Protein AF-F2BET2-F1 (afdb_monomer_lite)

InterPro domains:
  IPR025238 Protein of unknown function DUF4184 [PF13803] (2-153)

Sequence (189 aa):
MLWPNLALCFAVYWLYLALWRDALSDFLPNCLNAAPYRPSKNVDFHKIKAALFIPSALFGMATHLFLDAFTHPTGWFVQHFPVLQQTVLFLPIFKWLQYGGGVIGLTTCLYFVFRTARRRPYRSRQTIGQKYRFWILCTILSLFGFSIWQIIAPVPLGHAATQIIRLIDCAAISFSIVCLRHIARKENG

Structure (mmCIF, N/CA/C/O backbone):
data_AF-F2BET2-F1
#
_entry.id   AF-F2BET2-F1
#
loop_
_atom_site.group_PDB
_atom_site.id
_atom_site.type_symbol
_atom_site.label_atom_id
_atom_site.label_alt_id
_atom_site.label_comp_id
_atom_site.label_asym_id
_atom_site.label_entity_id
_atom_site.label_seq_id
_atom_site.pdbx_PDB_ins_code
_atom_site.Cartn_x
_atom_site.Cartn_y
_atom_site.Cartn_z
_atom_site.occupancy
_atom_site.B_iso_or_equiv
_atom_site.auth_seq_id
_atom_site.auth_comp_id
_atom_site.auth_asym_id
_atom_site.auth_atom_id
_atom_site.pdbx_PDB_model_num
ATOM 1 N N . MET A 1 1 ? -7.384 14.580 13.488 1.00 52.44 1 MET A N 1
ATOM 2 C CA . MET A 1 1 ? -6.488 15.623 12.935 1.00 52.44 1 MET A CA 1
ATOM 3 C C . MET A 1 1 ? -6.378 15.414 11.427 1.00 52.44 1 MET A C 1
ATOM 5 O O . MET A 1 1 ? -5.718 14.480 11.006 1.00 52.44 1 MET A O 1
ATOM 9 N N . LEU A 1 2 ? -7.078 16.217 10.620 1.00 57.06 2 LEU A N 1
ATOM 10 C CA . LEU A 1 2 ? -7.152 16.060 9.151 1.00 57.06 2 LEU A CA 1
ATOM 11 C C . LEU A 1 2 ? -5.877 16.536 8.423 1.00 57.06 2 LEU A C 1
ATOM 13 O O . LEU A 1 2 ? -5.546 16.053 7.346 1.00 57.06 2 LEU A O 1
ATOM 17 N N . TRP A 1 3 ? -5.159 17.483 9.027 1.00 55.09 3 TRP A N 1
ATOM 18 C CA . TRP A 1 3 ? -4.042 18.194 8.406 1.00 55.09 3 TRP A CA 1
ATOM 19 C C . TRP A 1 3 ? -2.831 17.319 8.013 1.00 55.09 3 TRP A C 1
ATOM 21 O O . TRP A 1 3 ? -2.419 17.395 6.854 1.00 55.09 3 TRP A O 1
ATOM 31 N N . PRO A 1 4 ? -2.275 16.448 8.887 1.00 71.12 4 PRO A N 1
ATOM 32 C CA . PRO A 1 4 ? -1.132 15.613 8.501 1.00 71.12 4 PRO A CA 1
ATOM 33 C C . PRO A 1 4 ? -1.500 14.557 7.449 1.00 71.12 4 PRO A C 1
ATOM 35 O O . PRO A 1 4 ? -0.690 14.240 6.581 1.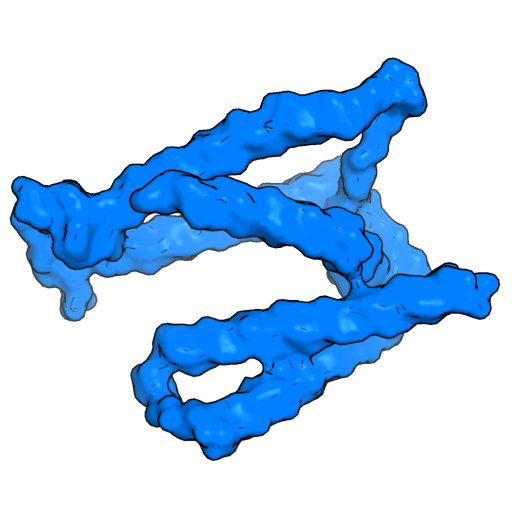00 71.12 4 PRO A O 1
ATOM 38 N N . ASN A 1 5 ? -2.738 14.059 7.476 1.00 75.81 5 ASN A N 1
ATOM 39 C CA . ASN A 1 5 ? -3.193 13.001 6.576 1.00 75.81 5 ASN A CA 1
ATOM 40 C C . ASN A 1 5 ? -3.272 13.480 5.127 1.00 75.81 5 ASN A C 1
ATOM 42 O O . ASN A 1 5 ? -2.848 12.768 4.220 1.00 75.81 5 ASN A O 1
ATOM 46 N N . LEU A 1 6 ? -3.764 14.701 4.903 1.00 80.31 6 LEU A N 1
ATOM 47 C CA . LEU A 1 6 ? -3.863 15.247 3.554 1.00 80.31 6 LEU A CA 1
ATOM 48 C C . LEU A 1 6 ? -2.473 15.454 2.939 1.00 80.31 6 LEU A C 1
ATOM 50 O O . LEU A 1 6 ? -2.227 14.990 1.826 1.00 80.31 6 LEU A O 1
ATOM 54 N N . ALA A 1 7 ? -1.552 16.082 3.677 1.00 85.00 7 ALA A N 1
ATOM 55 C CA . ALA A 1 7 ? -0.171 16.267 3.230 1.00 85.00 7 ALA A CA 1
AT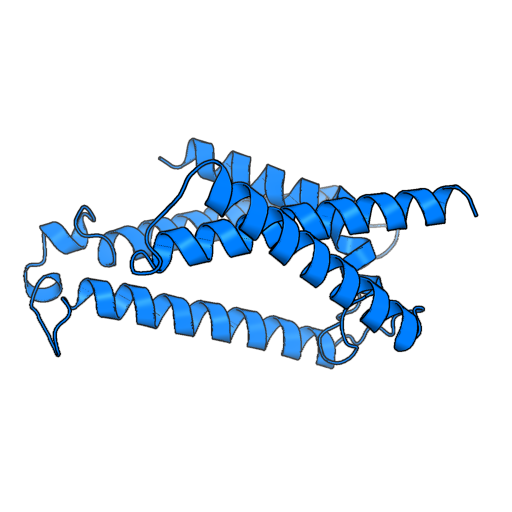OM 56 C C . ALA A 1 7 ? 0.506 14.923 2.914 1.00 85.00 7 ALA A C 1
ATOM 58 O O . ALA A 1 7 ? 1.163 14.788 1.880 1.00 85.00 7 ALA A O 1
ATOM 59 N N . LEU A 1 8 ? 0.274 13.905 3.749 1.00 84.94 8 LEU A N 1
ATOM 60 C CA . LEU A 1 8 ? 0.781 12.555 3.522 1.00 84.94 8 LEU A CA 1
ATOM 61 C C . LEU A 1 8 ? 0.185 11.910 2.260 1.00 84.94 8 LEU A C 1
ATOM 63 O O . LEU A 1 8 ? 0.931 11.338 1.469 1.00 84.94 8 LEU A O 1
ATOM 67 N N . CYS A 1 9 ? -1.124 12.040 2.011 1.00 85.75 9 CYS A N 1
ATOM 68 C CA . CYS A 1 9 ? -1.749 11.545 0.780 1.00 85.75 9 CYS A CA 1
ATOM 69 C C . CYS A 1 9 ? -1.116 12.163 -0.474 1.00 85.75 9 CYS A C 1
ATOM 71 O O . CYS A 1 9 ? -0.843 11.448 -1.440 1.00 85.75 9 CYS A O 1
ATOM 73 N N . PHE A 1 10 ? -0.851 13.473 -0.459 1.00 86.56 10 PHE A N 1
ATOM 74 C CA . PHE A 1 10 ? -0.150 14.140 -1.556 1.00 86.56 10 PHE A CA 1
ATOM 75 C C . PHE A 1 10 ? 1.291 13.653 -1.700 1.00 86.56 10 PHE A C 1
ATOM 77 O O . PHE A 1 10 ? 1.713 13.367 -2.819 1.00 86.56 10 PHE A O 1
ATOM 84 N N . ALA A 1 11 ? 2.028 13.515 -0.596 1.00 88.88 11 ALA A N 1
ATOM 85 C CA . ALA A 1 11 ? 3.408 13.036 -0.611 1.00 88.88 11 ALA A CA 1
ATOM 86 C C . ALA A 1 11 ? 3.512 11.609 -1.174 1.00 88.88 11 ALA A C 1
ATOM 88 O O . ALA A 1 11 ? 4.333 11.350 -2.053 1.00 88.88 11 ALA A O 1
ATOM 89 N N . VAL A 1 12 ? 2.635 10.698 -0.740 1.00 89.06 12 VAL A N 1
ATOM 90 C CA . VAL A 1 12 ? 2.581 9.317 -1.246 1.00 89.06 12 VAL A CA 1
ATOM 91 C C . VAL A 1 12 ? 2.174 9.289 -2.718 1.00 89.06 12 VAL A C 1
ATOM 93 O O . VAL A 1 12 ? 2.769 8.553 -3.504 1.00 89.06 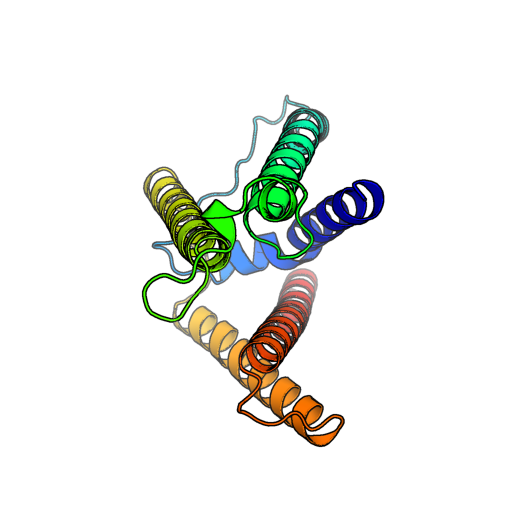12 VAL A O 1
ATOM 96 N N . TYR A 1 13 ? 1.200 10.105 -3.130 1.00 88.06 13 TYR A N 1
ATOM 97 C CA . TYR A 1 13 ? 0.813 10.189 -4.539 1.00 88.06 13 TYR A CA 1
ATOM 98 C C . TYR A 1 13 ? 1.941 10.744 -5.417 1.00 88.06 13 TYR A C 1
ATOM 100 O O . TYR A 1 13 ? 2.185 10.229 -6.510 1.00 88.06 13 TYR A O 1
ATOM 108 N N . TRP A 1 14 ? 2.669 11.751 -4.933 1.00 88.31 14 TRP A N 1
ATOM 109 C CA . TRP A 1 14 ? 3.848 12.282 -5.605 1.00 88.31 14 TRP A CA 1
ATOM 110 C C . TRP A 1 14 ? 4.952 11.228 -5.719 1.00 88.31 14 TRP A C 1
ATOM 112 O O . TRP A 1 14 ? 5.445 10.995 -6.822 1.00 88.31 14 TRP A O 1
ATOM 122 N N . LEU A 1 15 ? 5.267 10.515 -4.633 1.00 90.06 15 LEU A N 1
ATOM 123 C CA . LEU A 1 15 ? 6.239 9.416 -4.633 1.00 90.06 15 LEU A CA 1
ATOM 124 C C . LEU A 1 15 ? 5.831 8.315 -5.619 1.00 90.06 15 LEU A C 1
ATOM 126 O O . LEU A 1 15 ? 6.656 7.826 -6.390 1.00 90.06 15 LEU A O 1
ATOM 130 N N . TYR A 1 16 ? 4.543 7.968 -5.656 1.00 90.06 16 TYR A N 1
ATOM 131 C CA . TYR A 1 16 ? 4.019 7.030 -6.637 1.00 90.06 16 TYR A CA 1
ATOM 132 C C . TYR A 1 16 ? 4.275 7.514 -8.069 1.00 90.06 16 TYR A C 1
ATOM 134 O O . TYR A 1 16 ? 4.775 6.747 -8.890 1.00 90.06 16 TYR A O 1
ATOM 142 N N . LEU A 1 17 ? 3.957 8.772 -8.386 1.00 87.19 17 LEU A N 1
ATOM 143 C CA . LEU A 1 17 ? 4.142 9.315 -9.733 1.00 87.19 17 LEU A CA 1
ATOM 144 C C . LEU A 1 17 ? 5.613 9.449 -10.135 1.00 87.19 17 LEU A C 1
ATOM 146 O O . LEU A 1 17 ? 5.914 9.233 -11.311 1.00 87.19 17 LEU A O 1
ATOM 150 N N . ALA A 1 18 ? 6.477 9.828 -9.195 1.00 87.06 18 ALA A N 1
ATOM 151 C CA . ALA A 1 18 ? 7.895 10.078 -9.426 1.00 87.06 18 ALA A CA 1
ATOM 152 C C . ALA A 1 18 ? 8.709 8.781 -9.494 1.00 87.06 18 ALA A C 1
ATOM 154 O O . ALA A 1 18 ? 9.599 8.665 -10.330 1.00 87.06 18 ALA A O 1
ATOM 155 N N . LEU A 1 19 ? 8.395 7.806 -8.634 1.00 90.00 19 LEU A N 1
ATOM 156 C CA . LEU A 1 19 ? 9.256 6.650 -8.405 1.00 90.00 19 LEU A CA 1
ATOM 157 C C . LEU A 1 19 ? 8.609 5.314 -8.777 1.00 90.00 19 LEU A C 1
ATOM 159 O O . LEU A 1 19 ? 9.240 4.476 -9.419 1.00 90.00 19 LEU A O 1
ATOM 163 N N . TRP A 1 20 ? 7.361 5.083 -8.367 1.00 91.44 20 TRP A N 1
ATOM 164 C CA . TRP A 1 20 ? 6.783 3.734 -8.411 1.00 91.44 20 TRP A CA 1
ATOM 165 C C . TRP A 1 20 ? 6.001 3.432 -9.685 1.00 91.44 20 TRP A C 1
ATOM 167 O O . TRP A 1 20 ? 6.007 2.292 -10.135 1.00 91.44 20 TRP A O 1
ATOM 177 N N . ARG A 1 21 ? 5.330 4.412 -10.295 1.00 89.12 21 ARG A N 1
ATOM 178 C CA . ARG A 1 21 ? 4.381 4.201 -11.403 1.00 89.12 21 ARG A CA 1
ATOM 179 C C . ARG A 1 21 ? 4.989 3.418 -12.565 1.00 89.12 21 ARG A C 1
ATOM 181 O O . ARG A 1 21 ? 4.393 2.448 -13.039 1.00 89.12 21 ARG A O 1
ATOM 188 N N . ASP A 1 22 ? 6.149 3.858 -13.037 1.00 86.31 22 ASP A N 1
ATOM 189 C CA . ASP A 1 22 ? 6.780 3.285 -14.224 1.00 86.31 22 ASP A CA 1
ATOM 190 C C . ASP A 1 22 ? 7.380 1.908 -13.901 1.00 86.31 22 ASP A C 1
ATOM 192 O O . ASP A 1 22 ? 7.159 0.955 -14.645 1.00 86.31 22 ASP A O 1
ATOM 196 N N . ALA A 1 23 ? 8.030 1.764 -12.742 1.00 89.75 23 ALA A N 1
ATOM 197 C CA . ALA A 1 23 ? 8.560 0.484 -12.276 1.00 89.75 23 ALA A CA 1
ATOM 198 C C . ALA A 1 23 ? 7.451 -0.555 -12.036 1.00 89.75 23 ALA A C 1
ATOM 200 O O . ALA A 1 23 ? 7.572 -1.697 -12.472 1.00 89.75 23 ALA A O 1
ATOM 201 N N . LEU A 1 24 ? 6.335 -0.168 -11.413 1.00 89.62 24 LEU A N 1
ATOM 202 C CA . LEU A 1 24 ? 5.168 -1.035 -11.239 1.00 89.62 24 LEU A CA 1
ATOM 203 C C . LEU A 1 24 ? 4.610 -1.466 -12.601 1.00 89.62 24 LEU A C 1
ATOM 205 O O . LEU A 1 24 ? 4.381 -2.653 -12.819 1.00 89.62 24 LEU A O 1
ATOM 209 N N . SER A 1 25 ? 4.471 -0.537 -13.550 1.00 88.31 25 SER A N 1
ATOM 210 C CA . SER A 1 25 ? 4.008 -0.858 -14.909 1.00 88.31 25 SER A CA 1
ATOM 211 C C . SER A 1 25 ? 4.962 -1.811 -15.644 1.00 88.31 25 SER A C 1
ATOM 213 O O . SER A 1 25 ? 4.519 -2.655 -16.421 1.00 88.31 25 SER A O 1
ATOM 215 N N . ASP A 1 26 ? 6.266 -1.729 -15.396 1.00 89.56 26 ASP A N 1
ATOM 216 C CA . ASP A 1 26 ? 7.263 -2.590 -16.033 1.00 89.56 26 ASP A CA 1
ATOM 217 C C . ASP A 1 26 ? 7.402 -3.957 -15.337 1.00 89.56 26 ASP A C 1
ATOM 219 O O . ASP A 1 26 ? 7.594 -4.976 -16.005 1.00 89.56 26 ASP A O 1
ATOM 223 N N . PHE A 1 27 ? 7.261 -4.041 -14.015 1.00 91.62 27 PHE A N 1
ATOM 224 C CA . PHE A 1 27 ? 7.585 -5.262 -13.268 1.00 91.62 27 PHE A CA 1
ATOM 225 C C . PHE A 1 27 ? 6.380 -6.003 -12.679 1.00 91.62 27 PHE A C 1
ATOM 227 O O . PHE A 1 27 ? 6.548 -7.141 -12.225 1.00 91.62 27 PHE A O 1
ATOM 234 N N . LEU A 1 28 ? 5.158 -5.453 -12.742 1.00 90.38 28 LEU A N 1
ATOM 235 C CA . LEU A 1 28 ? 3.973 -6.204 -12.321 1.00 90.38 28 LEU A CA 1
ATOM 236 C C . LEU A 1 28 ? 3.690 -7.425 -13.222 1.00 90.38 28 LEU A C 1
ATOM 238 O O . LEU A 1 28 ? 3.920 -7.395 -14.445 1.00 90.38 28 LEU A O 1
ATOM 242 N N . PRO A 1 29 ? 3.110 -8.496 -12.647 1.00 86.25 29 PRO A N 1
ATOM 243 C CA . PRO A 1 29 ? 2.512 -9.585 -13.409 1.00 86.25 29 PRO A CA 1
ATOM 244 C C . PRO A 1 29 ? 1.433 -9.070 -14.367 1.00 86.25 29 PRO A C 1
ATOM 246 O O . PRO A 1 29 ? 0.633 -8.210 -14.008 1.00 86.25 29 PRO A O 1
ATOM 249 N N . ASN A 1 30 ? 1.360 -9.635 -15.575 1.00 83.75 30 ASN A N 1
ATOM 250 C CA . ASN A 1 30 ? 0.429 -9.163 -16.610 1.00 83.75 30 ASN A CA 1
ATOM 251 C C . ASN A 1 30 ? -1.050 -9.272 -16.187 1.00 83.75 30 ASN A C 1
ATOM 253 O O . ASN A 1 30 ? -1.874 -8.503 -16.663 1.00 83.75 30 ASN A O 1
ATOM 257 N N . CYS A 1 31 ? -1.391 -10.196 -15.282 1.00 84.38 31 CYS A N 1
ATOM 258 C CA . CYS A 1 31 ? -2.751 -10.356 -14.756 1.00 84.38 31 CYS A CA 1
ATOM 259 C C . CYS A 1 31 ? -3.223 -9.185 -13.876 1.00 84.38 31 CYS A C 1
ATOM 261 O O . CYS A 1 31 ? -4.426 -8.977 -13.733 1.00 84.38 31 CYS A O 1
ATOM 263 N N . LEU A 1 32 ? -2.284 -8.435 -13.298 1.00 86.88 32 LEU A N 1
ATOM 264 C CA . LEU A 1 32 ? -2.526 -7.299 -12.409 1.00 86.88 32 LEU A CA 1
ATOM 265 C C . LEU A 1 32 ? -2.192 -5.956 -13.070 1.00 86.88 32 LEU A C 1
ATOM 267 O O . LEU A 1 32 ? -2.485 -4.898 -12.519 1.00 86.88 32 LEU A O 1
ATOM 271 N N . ASN A 1 33 ? -1.555 -5.991 -14.238 1.00 89.44 33 ASN A N 1
ATOM 272 C CA . ASN A 1 33 ? -1.006 -4.813 -14.877 1.00 89.44 33 ASN A CA 1
ATOM 273 C C . ASN A 1 33 ? -2.052 -4.127 -15.763 1.00 89.44 33 ASN A C 1
ATOM 275 O O . ASN A 1 33 ? -2.431 -4.636 -16.822 1.00 89.44 33 ASN A O 1
ATOM 279 N N . ALA A 1 34 ? -2.523 -2.970 -15.307 1.00 88.31 34 ALA A N 1
ATOM 280 C CA . ALA A 1 34 ? -3.475 -2.145 -16.031 1.00 88.31 34 ALA A CA 1
ATOM 281 C C . ALA A 1 34 ? -2.766 -1.038 -16.817 1.00 88.31 34 ALA A C 1
ATOM 283 O O . ALA A 1 34 ? -1.845 -0.394 -16.319 1.00 88.31 34 ALA A O 1
ATOM 284 N N . ALA A 1 35 ? -3.240 -0.765 -18.032 1.00 80.69 35 ALA A N 1
ATOM 285 C CA . ALA A 1 35 ? -2.725 0.316 -18.858 1.00 80.69 35 ALA A CA 1
ATOM 286 C C . ALA A 1 35 ? -2.949 1.663 -18.160 1.00 80.69 35 ALA A C 1
ATOM 288 O O . ALA A 1 35 ? -4.094 1.988 -17.819 1.00 80.69 35 ALA A O 1
ATOM 289 N N . PRO A 1 36 ? -1.884 2.462 -17.954 1.00 73.38 36 PRO A N 1
ATOM 290 C CA . PRO A 1 36 ? -2.024 3.766 -17.335 1.00 73.38 36 PRO A CA 1
ATOM 291 C C . PRO A 1 36 ? -2.928 4.645 -18.197 1.00 73.38 36 PRO A C 1
ATOM 293 O O . PRO A 1 36 ? -2.806 4.687 -19.423 1.00 73.38 36 PRO A O 1
ATOM 296 N N . TYR A 1 37 ? -3.848 5.359 -17.549 1.00 68.06 37 TYR A N 1
ATOM 297 C CA . TYR A 1 37 ? -4.741 6.275 -18.245 1.00 68.06 37 TYR A CA 1
ATOM 298 C C . TYR A 1 37 ? -3.938 7.425 -18.870 1.00 68.06 37 TYR A C 1
ATOM 300 O O . TYR A 1 37 ? -3.256 8.170 -18.163 1.00 68.06 37 TYR A O 1
ATOM 308 N N . ARG A 1 38 ? -4.030 7.563 -20.196 1.00 65.19 38 ARG A N 1
ATOM 309 C CA . ARG A 1 38 ? -3.459 8.666 -20.979 1.00 65.19 38 ARG A CA 1
ATOM 310 C C . ARG A 1 38 ? -4.617 9.399 -21.662 1.00 65.19 38 ARG A C 1
ATOM 312 O O . ARG A 1 38 ? -5.216 8.817 -22.565 1.00 65.19 38 ARG A O 1
ATOM 319 N N . PRO A 1 39 ? -4.998 10.608 -21.223 1.00 59.53 39 PRO A N 1
ATOM 320 C CA . PRO A 1 39 ? -6.038 11.367 -21.907 1.00 59.53 39 PRO A CA 1
ATOM 321 C C . PRO A 1 39 ? -5.540 11.874 -23.264 1.00 59.53 39 PRO A C 1
ATOM 323 O O . PRO A 1 39 ? -4.342 11.874 -23.551 1.00 59.53 39 PRO A O 1
ATOM 326 N N . SER A 1 40 ? -6.484 12.333 -24.084 1.00 63.97 40 SER A N 1
ATOM 327 C CA . SER A 1 40 ? -6.196 13.014 -25.347 1.00 63.97 40 SER A CA 1
ATOM 328 C C . SER A 1 40 ? -5.292 14.241 -25.143 1.00 63.97 40 SER A C 1
ATOM 330 O O . SER A 1 40 ? -5.388 14.919 -24.119 1.00 63.97 40 SER A O 1
ATOM 332 N N . LYS A 1 41 ? -4.445 14.549 -26.139 1.00 64.12 41 LYS A N 1
ATOM 333 C CA . LYS A 1 41 ? -3.467 15.660 -26.124 1.00 64.12 41 LYS A CA 1
ATOM 334 C C . LYS A 1 41 ? -4.082 17.038 -25.836 1.00 64.12 41 LYS A C 1
ATOM 336 O O . LYS A 1 41 ? -3.375 17.914 -25.359 1.00 64.12 41 LYS A O 1
ATOM 341 N N . ASN A 1 42 ? -5.376 17.217 -26.102 1.00 67.81 42 ASN A N 1
ATOM 342 C CA . ASN A 1 42 ? -6.063 18.511 -26.010 1.00 67.81 42 ASN A CA 1
ATOM 343 C C . ASN A 1 42 ? -6.672 18.793 -24.629 1.00 67.81 42 ASN A C 1
ATOM 345 O O . ASN A 1 42 ? -7.384 19.778 -24.456 1.00 67.81 42 ASN A O 1
ATOM 349 N N . VAL A 1 43 ? -6.440 17.918 -23.653 1.00 70.62 43 VAL A N 1
ATOM 350 C CA . VAL A 1 43 ? -7.009 18.040 -22.315 1.00 70.62 43 VAL A CA 1
ATOM 351 C C . VAL A 1 43 ? -5.896 18.356 -21.329 1.00 70.62 43 VAL A C 1
ATOM 353 O O . VAL A 1 43 ? -4.895 17.641 -21.278 1.00 70.62 43 VAL A O 1
ATOM 356 N N . ASP A 1 44 ? -6.090 19.393 -20.511 1.00 75.31 44 ASP A N 1
ATOM 357 C CA . ASP A 1 44 ? -5.182 19.713 -19.408 1.00 75.31 44 ASP A CA 1
ATOM 358 C C . ASP A 1 44 ? -5.265 18.611 -18.338 1.00 75.31 44 ASP A C 1
ATOM 360 O O . ASP A 1 44 ? -6.054 18.642 -17.387 1.00 75.31 44 ASP A O 1
ATOM 364 N N . PHE A 1 45 ? -4.466 17.566 -18.551 1.00 72.00 45 PHE A N 1
ATOM 365 C CA . PHE A 1 45 ? -4.474 16.351 -17.749 1.00 72.00 45 PHE A CA 1
ATOM 366 C C . PHE A 1 45 ? -4.156 16.621 -16.281 1.00 72.00 45 PHE A C 1
ATOM 368 O O . PHE A 1 45 ? -4.658 15.914 -15.406 1.00 72.00 45 PHE A O 1
ATOM 375 N N . HIS A 1 46 ? -3.335 17.636 -16.011 1.00 73.56 46 HIS A N 1
ATOM 376 C CA . HIS A 1 46 ? -2.930 18.001 -14.661 1.00 73.56 46 HIS A CA 1
ATOM 377 C C . HIS A 1 46 ? -4.105 18.597 -13.889 1.00 73.56 46 HIS A C 1
ATOM 379 O O . HIS A 1 46 ? -4.351 18.182 -12.756 1.00 73.56 46 HIS A O 1
ATOM 385 N N . LYS A 1 47 ? -4.895 19.471 -14.525 1.00 75.12 47 LYS A N 1
ATOM 386 C CA . LYS A 1 47 ? -6.099 20.045 -13.907 1.00 75.12 47 LYS A CA 1
ATOM 387 C C . LYS A 1 47 ? -7.176 19.002 -13.648 1.00 75.12 47 LYS A C 1
ATOM 389 O O . LYS A 1 47 ? -7.713 18.969 -12.547 1.00 75.12 47 LYS A O 1
ATOM 394 N N . ILE A 1 48 ? -7.447 18.105 -14.599 1.00 76.12 48 ILE A N 1
ATOM 395 C CA . ILE A 1 48 ? -8.432 17.026 -14.387 1.00 76.12 48 ILE A CA 1
ATOM 396 C C . ILE A 1 48 ? -7.986 16.086 -13.270 1.00 76.12 48 ILE A C 1
ATOM 398 O O . ILE A 1 48 ? -8.791 15.700 -12.423 1.00 76.12 48 ILE A O 1
ATOM 402 N N . LYS A 1 49 ? -6.698 15.732 -13.237 1.00 75.81 49 LYS A N 1
ATOM 403 C CA . LYS A 1 49 ? -6.148 14.920 -12.153 1.00 75.81 49 LYS A CA 1
ATOM 404 C C . LYS A 1 49 ? -6.307 15.603 -10.808 1.00 75.81 49 LYS A C 1
ATOM 406 O O . LYS A 1 49 ? -6.778 14.949 -9.893 1.00 75.81 49 LYS A O 1
ATOM 411 N N . ALA A 1 50 ? -5.954 16.880 -10.687 1.00 77.56 50 ALA A N 1
ATOM 412 C CA . ALA A 1 50 ? -6.105 17.614 -9.434 1.00 77.56 50 ALA A CA 1
ATOM 413 C C . ALA A 1 50 ? -7.583 17.721 -9.016 1.00 77.56 50 ALA A C 1
ATOM 415 O O . ALA A 1 50 ? -7.921 17.400 -7.878 1.00 77.56 50 ALA A O 1
ATOM 416 N N . ALA A 1 51 ? -8.465 18.074 -9.955 1.00 83.50 51 ALA A N 1
ATOM 417 C CA . ALA A 1 51 ? -9.898 18.231 -9.717 1.00 83.50 51 ALA A CA 1
ATOM 418 C C . ALA A 1 51 ? -10.592 16.930 -9.286 1.00 83.50 51 ALA A C 1
ATOM 420 O O . ALA A 1 51 ? -11.555 16.989 -8.533 1.00 83.50 51 ALA A O 1
ATOM 421 N N . LEU A 1 52 ? -10.110 15.762 -9.724 1.00 84.69 52 LEU A N 1
ATOM 422 C CA . LEU A 1 52 ? -10.627 14.462 -9.280 1.00 84.69 52 LEU A CA 1
ATOM 423 C C . LEU A 1 52 ? -9.906 13.933 -8.035 1.00 84.69 52 LEU A C 1
ATOM 425 O O . LEU A 1 52 ? -10.533 13.323 -7.170 1.00 84.69 52 LEU A O 1
ATOM 429 N N . PHE A 1 53 ? -8.594 14.151 -7.933 1.00 84.75 53 PHE A N 1
ATOM 430 C CA . PHE A 1 53 ? -7.766 13.615 -6.855 1.00 84.75 53 PHE A CA 1
ATOM 431 C C . PHE A 1 53 ? -8.112 14.242 -5.509 1.00 84.75 53 PHE A C 1
ATOM 433 O O . PHE A 1 53 ? -8.320 13.507 -4.551 1.00 84.75 53 PHE A O 1
ATOM 440 N N . ILE A 1 54 ? -8.218 15.572 -5.437 1.00 86.81 54 ILE A N 1
ATOM 441 C CA . ILE A 1 54 ? -8.482 16.291 -4.183 1.00 86.81 54 ILE A CA 1
ATOM 442 C C . ILE A 1 54 ? -9.795 15.838 -3.528 1.00 86.81 54 ILE A C 1
ATOM 444 O O . ILE A 1 54 ? -9.741 15.381 -2.386 1.00 86.81 54 ILE A O 1
ATOM 448 N N . PRO A 1 55 ? -10.963 15.892 -4.202 1.00 89.94 55 PRO A N 1
ATOM 449 C CA . PRO A 1 55 ? -12.209 15.447 -3.586 1.00 89.94 55 PRO A CA 1
ATOM 450 C C . PRO A 1 55 ? -12.192 13.950 -3.270 1.00 89.94 55 PRO A C 1
ATOM 452 O O . PRO A 1 55 ? -12.719 13.556 -2.235 1.00 89.94 55 PRO A O 1
ATOM 455 N N . SER A 1 56 ? -11.535 13.119 -4.088 1.00 89.25 56 SER A N 1
ATOM 456 C CA . SER A 1 56 ? -11.390 11.685 -3.793 1.00 89.25 56 SER A CA 1
ATOM 457 C C . SER A 1 56 ? -10.543 11.434 -2.542 1.00 89.25 56 SER A C 1
ATOM 459 O O . SER A 1 56 ? -10.899 10.593 -1.720 1.00 89.25 56 SER A O 1
ATOM 461 N N . ALA A 1 57 ? -9.443 12.171 -2.369 1.00 88.06 57 ALA A N 1
ATOM 462 C CA . ALA A 1 57 ? -8.573 12.075 -1.200 1.00 88.06 57 ALA A CA 1
ATOM 463 C C . ALA A 1 57 ? -9.287 12.567 0.067 1.00 88.06 57 ALA A C 1
ATOM 465 O O . ALA A 1 57 ? -9.237 11.898 1.097 1.00 88.06 57 ALA A O 1
ATOM 466 N N . LEU A 1 58 ? -10.007 13.691 -0.020 1.00 89.62 58 LEU A N 1
ATOM 467 C CA . LEU A 1 58 ? -10.826 14.208 1.079 1.00 89.62 58 LEU A CA 1
ATOM 468 C C . LEU A 1 58 ? -11.935 13.226 1.465 1.00 89.62 58 LEU A C 1
ATOM 470 O O . LEU A 1 58 ? -12.112 12.942 2.647 1.00 89.62 58 LEU A O 1
ATOM 474 N N . PHE A 1 59 ? -12.642 12.668 0.480 1.00 91.12 59 PHE A N 1
ATOM 475 C CA . PHE A 1 59 ? -13.694 11.681 0.710 1.00 91.12 59 PHE A CA 1
ATOM 476 C C . PHE A 1 59 ? -13.148 10.393 1.339 1.00 91.12 59 PHE A C 1
ATOM 478 O O . PHE A 1 59 ? -13.706 9.892 2.318 1.00 91.12 59 PHE A O 1
ATOM 485 N N . GLY A 1 60 ? -12.027 9.881 0.822 1.00 88.94 60 GLY A N 1
ATOM 486 C CA . GLY A 1 60 ? -11.350 8.711 1.379 1.00 88.94 60 GLY A CA 1
ATOM 487 C C . GLY A 1 60 ? -10.917 8.937 2.827 1.00 88.94 60 GLY A C 1
ATOM 488 O O . GLY A 1 60 ? -11.179 8.099 3.685 1.00 88.94 60 GLY A O 1
ATOM 489 N N . MET A 1 61 ? -10.337 10.101 3.124 1.00 87.69 61 MET A N 1
ATOM 490 C CA . MET A 1 61 ? -9.937 10.474 4.481 1.00 87.69 61 MET A CA 1
ATOM 491 C C . MET A 1 61 ? -11.137 10.625 5.423 1.00 87.69 61 MET A C 1
ATOM 493 O O . MET A 1 61 ? -11.085 10.130 6.546 1.00 87.69 61 MET A O 1
ATOM 497 N N . ALA A 1 62 ? -12.215 11.280 4.986 1.00 90.06 62 ALA A N 1
ATOM 498 C CA . ALA A 1 62 ? -13.429 11.427 5.787 1.00 90.06 62 ALA A CA 1
ATOM 499 C C . ALA A 1 62 ? -14.041 10.060 6.124 1.00 90.06 62 ALA A C 1
ATOM 501 O O . ALA A 1 62 ? -14.380 9.803 7.276 1.00 90.06 62 ALA A O 1
ATOM 502 N N . THR A 1 63 ? -14.101 9.161 5.137 1.00 90.19 63 THR A N 1
ATOM 503 C CA . THR A 1 63 ? -14.574 7.784 5.331 1.00 90.19 63 THR A CA 1
ATOM 504 C C . THR A 1 63 ? -13.667 7.019 6.293 1.00 90.19 63 THR A C 1
ATOM 506 O O . THR A 1 63 ? -14.161 6.332 7.181 1.00 90.19 63 THR A O 1
ATOM 509 N N . HIS A 1 64 ? -12.346 7.160 6.163 1.00 88.06 64 HIS A N 1
ATOM 510 C CA . HIS A 1 64 ? -11.391 6.507 7.056 1.00 88.06 64 HIS A CA 1
ATOM 511 C C . HIS A 1 64 ? -11.548 6.976 8.508 1.00 88.06 64 HIS A C 1
ATOM 513 O O . HIS A 1 64 ? -11.723 6.144 9.388 1.00 88.06 64 HIS A O 1
ATOM 519 N N . LEU A 1 65 ? -11.604 8.291 8.749 1.00 89.44 65 LEU A N 1
ATOM 520 C CA . LEU A 1 65 ? -11.821 8.853 10.089 1.00 89.44 65 LEU A CA 1
ATOM 521 C C . LEU A 1 65 ? -13.167 8.440 10.689 1.00 89.44 65 LEU A C 1
ATOM 523 O O . LEU A 1 65 ? -13.267 8.219 11.895 1.00 89.44 65 LEU A O 1
ATOM 527 N N . PHE A 1 66 ? -14.203 8.354 9.852 1.00 91.00 66 PHE A N 1
ATOM 528 C CA . PHE A 1 66 ? -15.505 7.864 10.278 1.00 91.00 66 PHE A CA 1
ATOM 529 C C . PHE A 1 66 ? -15.409 6.411 10.747 1.00 91.00 66 PHE A C 1
ATOM 531 O O . PHE A 1 66 ? -15.852 6.110 11.850 1.00 91.00 66 PHE A O 1
ATOM 538 N N . LEU A 1 67 ? -14.786 5.530 9.959 1.00 90.69 67 LEU A N 1
ATOM 539 C CA . LEU A 1 67 ? -14.587 4.128 10.334 1.00 90.69 67 LEU A CA 1
ATOM 540 C C . LEU A 1 67 ? -13.706 3.988 11.583 1.00 90.69 67 LEU A C 1
ATOM 542 O O . LEU A 1 67 ? -14.058 3.221 12.476 1.00 90.69 67 LEU A O 1
ATOM 546 N N . ASP A 1 68 ? -12.644 4.785 11.706 1.00 88.81 68 ASP A N 1
ATOM 547 C CA . ASP A 1 68 ? -11.758 4.778 12.873 1.00 88.81 68 ASP A CA 1
ATOM 548 C C . ASP A 1 68 ? -12.511 5.072 14.175 1.00 88.81 68 ASP A C 1
ATOM 550 O O . ASP A 1 68 ? -12.238 4.472 15.220 1.00 88.81 68 ASP A O 1
ATOM 554 N N . ALA A 1 69 ? -13.509 5.955 14.119 1.00 90.31 69 ALA A N 1
ATOM 555 C CA . ALA A 1 69 ? -14.337 6.272 15.274 1.00 90.31 69 ALA A CA 1
ATOM 556 C C . ALA A 1 69 ? -15.171 5.069 15.772 1.00 90.31 69 ALA A C 1
ATOM 558 O O . ALA A 1 69 ? -15.579 5.075 16.937 1.00 90.31 69 ALA A O 1
ATOM 559 N N . PHE A 1 70 ? -15.383 4.044 14.935 1.00 90.94 70 PHE A N 1
ATOM 560 C CA . PHE A 1 70 ? -16.030 2.770 15.286 1.00 90.94 70 PHE A CA 1
ATOM 561 C C . PHE A 1 70 ? -15.050 1.640 15.619 1.00 90.94 70 PHE A C 1
ATOM 563 O O . PHE A 1 70 ? -15.466 0.651 16.220 1.00 90.94 70 PHE A O 1
ATOM 570 N N . THR A 1 71 ? -13.782 1.740 15.217 1.00 89.75 71 THR A N 1
ATOM 571 C CA . THR A 1 71 ? -12.824 0.621 15.285 1.00 89.75 71 THR A CA 1
ATOM 572 C C . THR A 1 71 ? -11.687 0.833 16.274 1.00 89.75 71 THR A C 1
ATOM 574 O O . THR A 1 71 ? -10.867 -0.065 16.459 1.00 89.75 71 THR A O 1
ATOM 577 N N . HIS A 1 72 ? -11.623 1.992 16.931 1.00 88.62 72 HIS A N 1
ATOM 578 C CA . HIS A 1 72 ? -10.608 2.287 17.937 1.00 88.62 72 HIS A CA 1
ATOM 579 C C . HIS A 1 72 ? -11.198 2.421 19.342 1.00 88.62 72 HIS A C 1
ATOM 581 O O . HIS A 1 72 ? -12.282 2.974 19.503 1.00 88.62 72 HIS A O 1
ATOM 587 N N . PRO A 1 73 ? -10.463 1.993 20.387 1.00 86.50 73 PRO A N 1
ATOM 588 C CA . PRO A 1 73 ? -10.934 2.082 21.772 1.00 86.50 73 PRO A CA 1
ATOM 589 C C . PRO A 1 73 ? -11.175 3.529 22.227 1.00 86.50 73 PRO A C 1
ATOM 591 O O . PRO A 1 73 ? -12.025 3.787 23.071 1.00 86.50 73 PRO A O 1
ATOM 594 N N . THR A 1 74 ? -10.445 4.485 21.649 1.00 88.31 74 THR A N 1
ATOM 595 C CA . THR A 1 74 ? -10.615 5.927 21.874 1.00 88.31 74 THR A CA 1
ATOM 596 C C . THR A 1 74 ? -11.582 6.581 20.882 1.00 88.31 74 THR A C 1
ATOM 598 O O . THR A 1 74 ? -11.740 7.800 20.889 1.00 88.31 74 THR A O 1
ATOM 601 N N . GLY A 1 75 ? -12.204 5.794 20.002 1.00 88.31 75 GLY A N 1
ATOM 602 C CA . GLY A 1 75 ? -13.158 6.271 19.013 1.00 88.31 75 GLY A CA 1
ATOM 603 C C . GLY A 1 75 ? -14.446 6.751 19.673 1.00 88.31 75 GLY A C 1
ATOM 604 O O . GLY A 1 75 ? -14.953 6.121 20.603 1.00 88.31 75 GLY A O 1
ATOM 605 N N . TRP A 1 76 ? -14.993 7.862 19.175 1.00 91.81 76 TRP A N 1
ATOM 606 C CA . TRP A 1 76 ? -16.186 8.482 19.754 1.00 91.81 76 TRP A CA 1
ATOM 607 C C . TRP A 1 76 ? -17.361 7.496 19.838 1.00 91.81 76 TRP A C 1
ATOM 609 O O . TRP A 1 76 ? -17.968 7.368 20.898 1.00 91.81 76 TRP A O 1
ATOM 619 N N . PHE A 1 77 ? -17.635 6.726 18.777 1.00 90.69 77 PHE A N 1
ATOM 620 C CA . PHE A 1 77 ? -18.731 5.752 18.792 1.00 90.69 77 PHE A CA 1
ATOM 621 C C . PHE A 1 77 ? -18.457 4.598 19.756 1.00 90.69 77 PHE A C 1
ATOM 623 O O . PHE A 1 77 ? -19.352 4.204 20.496 1.00 90.69 77 PHE A O 1
ATOM 630 N N . VAL A 1 78 ? -17.224 4.089 19.811 1.00 90.56 78 VAL A N 1
ATOM 631 C CA . VAL A 1 78 ? -16.862 3.013 20.749 1.00 90.56 78 VAL A CA 1
ATOM 632 C C . VAL A 1 78 ? -17.056 3.450 22.202 1.00 90.56 78 VAL A C 1
ATOM 634 O O . VAL A 1 78 ? -17.494 2.646 23.019 1.00 90.56 78 VAL A O 1
ATOM 637 N N . GLN A 1 79 ? -16.785 4.715 22.532 1.00 91.69 79 GLN A N 1
ATOM 638 C CA . GLN A 1 79 ? -16.983 5.256 23.881 1.00 91.69 79 GLN A CA 1
ATOM 639 C C . GLN A 1 79 ? -18.457 5.496 24.238 1.00 91.69 79 GLN A C 1
ATOM 641 O O . GLN A 1 79 ? -18.831 5.310 25.392 1.00 91.69 79 GLN A O 1
ATOM 646 N N . HIS A 1 80 ? -19.294 5.885 23.270 1.00 92.94 80 HIS A N 1
ATOM 647 C CA . HIS A 1 80 ? -20.702 6.235 23.516 1.00 92.94 80 HIS A CA 1
ATOM 648 C C . HIS A 1 80 ? -21.672 5.058 23.344 1.00 92.94 80 HIS A C 1
ATOM 650 O O . HIS A 1 80 ? -22.783 5.106 23.868 1.00 92.94 80 HIS A O 1
ATOM 656 N N . PHE A 1 81 ? -21.272 3.995 22.642 1.00 92.56 81 PHE A N 1
ATOM 657 C CA . PHE A 1 81 ? -22.091 2.805 22.411 1.00 92.56 81 PHE A CA 1
ATOM 658 C C . PHE A 1 81 ? -21.446 1.574 23.068 1.00 92.56 81 PHE A C 1
ATOM 660 O O . PHE A 1 81 ? -20.638 0.892 22.429 1.00 92.56 81 PHE A O 1
ATOM 667 N N . PRO A 1 82 ? -21.832 1.223 24.315 1.00 90.06 82 PRO A N 1
ATOM 668 C CA . PRO A 1 82 ? -21.226 0.122 25.073 1.00 90.06 82 PRO A CA 1
ATOM 669 C C . PRO A 1 82 ? -21.277 -1.233 24.364 1.00 90.06 82 PRO A C 1
ATOM 671 O O . PRO A 1 82 ? -20.406 -2.073 24.576 1.00 90.06 82 PRO A O 1
ATOM 674 N N . VAL A 1 83 ? -22.262 -1.438 23.480 1.00 92.19 83 VAL A N 1
ATOM 675 C CA . VAL A 1 83 ? -22.366 -2.648 22.653 1.00 92.19 83 VAL A CA 1
ATOM 676 C C . VAL A 1 83 ? -21.081 -2.910 21.859 1.00 92.19 83 VAL A C 1
ATOM 678 O O . VAL A 1 83 ? -20.647 -4.050 21.771 1.00 92.19 83 VAL A O 1
ATOM 681 N N . LEU A 1 84 ? -20.396 -1.874 21.361 1.00 88.56 84 LEU A N 1
ATOM 682 C CA . LEU A 1 84 ? -19.163 -2.027 20.577 1.00 88.56 84 LEU A CA 1
ATOM 683 C C . LEU A 1 84 ? -17.981 -2.540 21.411 1.00 88.56 84 LEU A C 1
ATOM 685 O O . LEU A 1 84 ? -17.041 -3.118 20.860 1.00 88.56 84 LEU A O 1
ATOM 689 N N . GLN A 1 85 ? -18.027 -2.341 22.728 1.00 90.75 85 GLN A N 1
ATOM 690 C CA . GLN A 1 85 ? -17.013 -2.810 23.670 1.00 90.75 85 GLN A CA 1
ATOM 691 C C . GLN A 1 85 ? -17.288 -4.232 24.170 1.00 90.75 85 GLN A C 1
ATOM 693 O O . GLN A 1 85 ? -16.411 -4.834 24.788 1.00 90.75 85 GLN A O 1
ATOM 698 N N . GLN A 1 86 ? -18.475 -4.787 23.899 1.00 92.69 86 GLN A N 1
ATOM 699 C CA . GLN A 1 86 ? -18.806 -6.146 24.309 1.00 92.69 86 GLN A CA 1
ATOM 700 C C . GLN A 1 86 ? -17.887 -7.153 23.622 1.00 92.69 86 GLN A C 1
ATOM 702 O O . GLN A 1 86 ? -17.637 -7.083 22.417 1.00 92.69 86 GLN A O 1
ATOM 707 N N . THR A 1 87 ? -17.387 -8.102 24.407 1.00 92.88 87 THR A N 1
ATOM 708 C CA . THR A 1 87 ? -16.518 -9.170 23.920 1.00 92.88 87 THR A CA 1
ATOM 709 C C . THR A 1 87 ? -17.350 -10.276 23.291 1.00 92.88 87 THR A C 1
ATOM 711 O O . THR A 1 87 ? -18.216 -10.861 23.936 1.00 92.88 87 THR A O 1
ATOM 714 N N . VAL A 1 88 ? -17.035 -10.606 22.043 1.00 92.12 88 VAL A N 1
ATOM 715 C CA . VAL A 1 88 ? -17.609 -11.725 21.295 1.00 92.12 88 VAL A CA 1
ATOM 716 C C . VAL A 1 88 ? -16.453 -12.561 20.765 1.00 92.12 88 VAL A C 1
ATOM 718 O O . VAL A 1 88 ? -15.556 -12.026 20.119 1.00 92.12 88 VAL A O 1
ATOM 721 N N . LEU A 1 89 ? -16.451 -13.871 21.034 1.00 87.31 89 LEU A N 1
ATOM 722 C CA . LEU A 1 89 ? -15.392 -14.784 20.576 1.00 87.31 89 LEU A CA 1
ATOM 723 C C . LEU A 1 89 ? -13.981 -14.217 20.846 1.00 87.31 89 LEU A C 1
ATOM 725 O O . LEU A 1 89 ? -13.172 -14.065 19.934 1.00 87.31 89 LEU A O 1
ATOM 729 N N . PHE A 1 90 ? -13.705 -13.882 22.112 1.00 91.62 90 PHE A N 1
ATOM 730 C CA . PHE A 1 90 ? -12.397 -13.425 22.618 1.00 91.62 90 PHE A CA 1
ATOM 731 C C . PHE A 1 90 ? -11.955 -12.006 22.217 1.00 91.62 90 PHE A C 1
ATOM 733 O O . PHE A 1 90 ? -10.943 -11.528 22.731 1.00 91.62 90 PHE A O 1
ATOM 740 N N . LEU A 1 91 ? -12.702 -11.301 21.360 1.00 90.19 91 LEU A N 1
ATOM 741 C CA . LEU A 1 91 ? -12.390 -9.928 20.952 1.00 90.19 91 LEU A CA 1
ATOM 742 C C . LEU A 1 91 ? -13.604 -9.000 21.101 1.00 90.19 91 LEU A C 1
ATOM 744 O O . LEU A 1 91 ? -14.735 -9.422 20.875 1.00 90.19 91 LEU A O 1
ATOM 748 N N . PRO A 1 92 ? -13.402 -7.720 21.455 1.00 92.31 92 PRO A N 1
ATOM 749 C CA . PRO A 1 92 ? -14.485 -6.748 21.449 1.00 92.31 92 PRO A CA 1
ATOM 750 C C . PRO A 1 92 ? -15.003 -6.517 20.023 1.00 92.31 92 PRO A C 1
ATOM 752 O O . PRO A 1 92 ? -14.232 -6.573 19.059 1.00 92.31 92 PRO A O 1
ATOM 755 N N . ILE A 1 93 ? -16.297 -6.221 19.883 1.00 92.50 93 ILE A N 1
ATOM 756 C CA . ILE A 1 93 ? -16.952 -6.018 18.578 1.00 92.50 93 ILE A CA 1
ATOM 757 C C . ILE A 1 93 ? -16.224 -4.967 17.726 1.00 92.50 93 ILE A C 1
ATOM 759 O O . ILE A 1 93 ? -16.033 -5.185 16.530 1.00 92.50 93 ILE A O 1
ATOM 763 N N . PHE A 1 94 ? -15.723 -3.877 18.316 1.00 91.75 94 PHE A N 1
ATOM 764 C CA . PHE A 1 94 ? -14.967 -2.868 17.562 1.00 91.75 94 PHE A CA 1
ATOM 765 C C . PHE A 1 94 ? -13.710 -3.435 16.871 1.00 91.75 94 PHE A C 1
ATOM 767 O O . PHE A 1 94 ? -13.364 -2.992 15.777 1.00 91.75 94 PHE A O 1
ATOM 774 N N . LYS A 1 95 ? -13.043 -4.449 17.452 1.00 91.06 95 LYS A N 1
ATOM 775 C CA . LYS A 1 95 ? -11.896 -5.123 16.814 1.00 91.06 95 LYS A CA 1
ATOM 776 C C . LYS A 1 95 ? -12.332 -6.039 15.677 1.00 91.06 95 LYS A C 1
ATOM 778 O O . LYS A 1 95 ? -11.634 -6.130 14.671 1.00 91.06 95 LYS A O 1
ATOM 783 N N . TRP A 1 96 ? -13.489 -6.686 15.801 1.00 93.44 96 TRP A N 1
ATOM 784 C CA . TRP A 1 96 ? -14.073 -7.434 14.687 1.00 93.44 96 TRP A CA 1
ATOM 785 C C . TRP A 1 96 ? -14.400 -6.520 13.511 1.00 93.44 96 TRP A C 1
ATOM 787 O O . TRP A 1 96 ? -14.060 -6.849 12.376 1.00 93.44 96 TRP A O 1
ATOM 797 N N . LEU A 1 97 ? -14.976 -5.345 13.780 1.00 92.38 97 LEU A N 1
ATOM 798 C CA . LEU A 1 97 ? -15.202 -4.320 12.759 1.00 92.38 97 LEU A CA 1
ATOM 799 C C . LEU A 1 97 ? -13.883 -3.837 12.148 1.00 92.38 97 LEU A C 1
ATOM 801 O O . LEU A 1 97 ? -13.800 -3.684 10.931 1.00 92.38 97 LEU A O 1
ATOM 805 N N . GLN A 1 98 ? -12.841 -3.669 12.967 1.00 91.19 98 GLN A N 1
ATOM 806 C CA . GLN A 1 98 ? -11.513 -3.271 12.505 1.00 91.19 98 GLN A CA 1
ATOM 807 C C . GLN A 1 98 ? -10.927 -4.283 11.511 1.00 91.19 98 GLN A C 1
ATOM 809 O O . GLN A 1 98 ? -10.558 -3.924 10.391 1.00 91.19 98 GLN A O 1
ATOM 814 N N . TYR A 1 99 ? -10.858 -5.559 11.896 1.00 90.88 99 TYR A N 1
ATOM 815 C CA . TYR A 1 99 ? -10.282 -6.600 11.045 1.00 90.88 99 TYR A CA 1
ATOM 816 C C . TYR A 1 99 ? -11.170 -6.920 9.841 1.00 90.88 99 TYR A C 1
ATOM 818 O O . TYR A 1 99 ? -10.669 -7.021 8.721 1.00 90.88 99 TYR A O 1
ATOM 826 N N . GLY A 1 100 ? -12.486 -7.018 10.043 1.00 92.56 100 GLY A N 1
ATOM 827 C CA . GLY A 1 100 ? -13.452 -7.272 8.976 1.00 92.56 100 GLY A CA 1
ATOM 828 C C . GLY A 1 100 ? -13.460 -6.158 7.930 1.00 92.56 100 GLY A C 1
ATOM 829 O O . GLY A 1 100 ? -13.362 -6.433 6.734 1.00 92.56 100 GLY A O 1
ATOM 830 N N . GLY A 1 101 ? -13.480 -4.898 8.372 1.00 92.19 101 GLY A N 1
ATOM 831 C CA . GLY A 1 101 ? -13.372 -3.733 7.494 1.00 92.19 101 GLY A CA 1
ATOM 832 C C . GLY A 1 101 ? -12.069 -3.726 6.694 1.00 92.19 101 GLY A C 1
ATOM 833 O O . GLY A 1 101 ? -12.093 -3.477 5.489 1.00 92.19 101 GLY A O 1
ATOM 834 N N . GLY A 1 102 ? -10.947 -4.091 7.324 1.00 91.25 102 GLY A N 1
ATOM 835 C CA . GLY A 1 102 ? -9.658 -4.244 6.644 1.00 91.25 102 GLY A CA 1
ATOM 836 C C . GLY A 1 102 ? -9.678 -5.311 5.544 1.00 91.25 102 GLY A C 1
ATOM 837 O O . GLY A 1 102 ? -9.233 -5.049 4.424 1.00 91.25 102 GLY A O 1
ATOM 838 N N . VAL A 1 103 ? -10.249 -6.489 5.820 1.00 94.50 103 VAL A N 1
ATOM 839 C CA . VAL A 1 103 ? -10.388 -7.575 4.831 1.00 94.50 103 VAL A CA 1
ATOM 840 C C . VAL A 1 103 ? -11.277 -7.148 3.662 1.00 94.50 103 VAL A C 1
ATOM 842 O O . VAL A 1 103 ? -10.911 -7.362 2.502 1.00 94.50 103 VAL A O 1
ATOM 845 N N . ILE A 1 104 ? -12.415 -6.507 3.939 1.00 94.81 104 ILE A N 1
ATOM 846 C CA . ILE A 1 104 ? -13.334 -6.000 2.908 1.00 94.81 104 ILE A CA 1
ATOM 847 C C . ILE A 1 104 ? -12.647 -4.926 2.058 1.00 94.81 104 ILE A C 1
ATOM 849 O O . ILE A 1 104 ? -12.715 -4.976 0.825 1.00 94.81 104 ILE A O 1
ATOM 853 N N . GLY A 1 105 ? -11.947 -3.985 2.694 1.00 92.19 105 GLY A N 1
ATOM 854 C CA . GLY A 1 105 ? -11.203 -2.924 2.019 1.00 92.19 105 GLY A CA 1
ATOM 855 C C . GLY A 1 105 ? -10.122 -3.484 1.096 1.00 92.19 105 GLY A C 1
ATOM 856 O O . GLY A 1 105 ? -10.097 -3.163 -0.094 1.00 92.19 105 GLY A O 1
ATOM 857 N N . LEU A 1 106 ? -9.283 -4.393 1.603 1.00 93.06 106 LEU A N 1
ATOM 858 C CA . LEU A 1 106 ? -8.234 -5.041 0.812 1.00 93.06 106 LEU A CA 1
ATOM 859 C C . LEU A 1 106 ? -8.817 -5.837 -0.363 1.00 93.06 106 LEU A C 1
ATOM 861 O O . LEU A 1 106 ? -8.337 -5.714 -1.490 1.00 93.06 106 LEU A O 1
ATOM 865 N N . THR A 1 107 ? -9.880 -6.607 -0.124 1.00 95.69 107 THR A N 1
ATOM 866 C CA . THR A 1 107 ? -10.554 -7.394 -1.167 1.00 95.69 107 THR A CA 1
ATOM 867 C C . THR A 1 107 ? -11.133 -6.491 -2.253 1.00 95.69 107 THR A C 1
ATOM 869 O O . THR A 1 107 ? -10.977 -6.774 -3.441 1.00 95.69 107 THR A O 1
ATOM 872 N N . THR A 1 108 ? -11.740 -5.367 -1.867 1.00 95.00 108 THR A N 1
ATOM 873 C CA . THR A 1 108 ? -12.286 -4.373 -2.802 1.00 95.00 108 THR A CA 1
ATOM 874 C C . THR A 1 108 ? -11.182 -3.744 -3.651 1.00 95.00 108 THR A C 1
ATOM 876 O O . THR A 1 108 ? -11.330 -3.647 -4.872 1.00 95.00 108 THR A O 1
ATOM 879 N N . CYS A 1 109 ? -10.047 -3.387 -3.041 1.00 92.62 109 CYS A N 1
ATOM 880 C CA . CYS A 1 109 ? -8.872 -2.882 -3.752 1.00 92.62 109 CYS A CA 1
ATOM 881 C C . CYS A 1 109 ? -8.329 -3.905 -4.758 1.00 92.62 109 CYS A C 1
ATOM 883 O O . CYS A 1 109 ? -8.132 -3.572 -5.928 1.00 92.62 109 CYS A O 1
ATOM 885 N N . LEU A 1 110 ? -8.138 -5.161 -4.339 1.00 92.69 110 LEU A N 1
ATOM 886 C CA . LEU A 1 110 ? -7.673 -6.235 -5.220 1.00 92.69 110 LEU A CA 1
ATOM 887 C C . LEU A 1 110 ? -8.649 -6.466 -6.374 1.00 92.69 110 LEU A C 1
ATOM 889 O O . LEU A 1 110 ? -8.235 -6.500 -7.533 1.00 92.69 110 LEU A O 1
ATOM 893 N N . TYR A 1 111 ? -9.948 -6.557 -6.082 1.00 94.75 111 TYR A N 1
ATOM 894 C CA . TYR A 1 111 ? -10.989 -6.690 -7.096 1.00 94.75 111 TYR A CA 1
ATOM 895 C C . TYR A 1 111 ? -10.947 -5.539 -8.105 1.00 94.75 111 TYR A C 1
ATOM 897 O O . TYR A 1 111 ? -10.997 -5.778 -9.314 1.00 94.75 111 TYR A O 1
ATOM 905 N N . PHE A 1 112 ? -10.804 -4.297 -7.637 1.00 92.62 112 PHE A N 1
ATOM 906 C CA . PHE A 1 112 ? -10.696 -3.129 -8.505 1.00 92.62 112 PHE A CA 1
ATOM 907 C C . PHE A 1 112 ? -9.453 -3.190 -9.403 1.00 92.62 112 PHE A C 1
ATOM 909 O O . PHE A 1 112 ? -9.566 -2.961 -10.612 1.00 92.62 112 PHE A O 1
ATOM 916 N N . VAL A 1 113 ? -8.290 -3.559 -8.854 1.00 91.00 113 VAL A N 1
ATOM 917 C CA . VAL A 1 113 ? -7.043 -3.734 -9.618 1.00 91.00 113 VAL A CA 1
ATOM 918 C C . VAL A 1 113 ? -7.209 -4.820 -10.680 1.00 91.00 113 VAL A C 1
ATOM 920 O O . VAL A 1 113 ? -6.991 -4.551 -11.862 1.00 91.00 113 VAL A O 1
ATOM 923 N N . PHE A 1 114 ? -7.682 -6.012 -10.306 1.00 92.06 114 PHE A N 1
ATOM 924 C CA . PHE A 1 114 ? -7.906 -7.117 -11.244 1.00 92.06 114 PHE A CA 1
ATOM 925 C C . PHE A 1 114 ? -8.920 -6.761 -12.330 1.00 92.06 114 PHE A C 1
ATOM 927 O O . PHE A 1 114 ? -8.694 -7.029 -13.512 1.00 92.06 114 PHE A O 1
ATOM 934 N N . ARG A 1 115 ? -10.042 -6.137 -11.959 1.00 93.62 115 ARG A N 1
ATOM 935 C CA . ARG A 1 115 ? -11.072 -5.710 -12.911 1.00 93.62 115 ARG A CA 1
ATOM 936 C C . ARG A 1 115 ? -10.521 -4.683 -13.893 1.00 93.62 115 ARG A C 1
ATOM 938 O O . ARG A 1 115 ? -10.827 -4.758 -15.083 1.00 93.62 115 ARG A O 1
ATOM 945 N N . THR A 1 116 ? -9.709 -3.746 -13.417 1.00 90.69 116 THR A N 1
ATOM 946 C CA . THR A 1 116 ? -9.096 -2.714 -14.260 1.00 90.69 116 THR A CA 1
ATOM 947 C C . THR A 1 116 ? -8.044 -3.318 -15.187 1.00 90.69 116 THR A C 1
ATOM 949 O O . THR A 1 116 ? -8.073 -3.035 -16.384 1.00 90.69 116 THR A O 1
ATOM 952 N N . ALA A 1 117 ? -7.197 -4.219 -14.683 1.00 90.75 117 ALA A N 1
ATOM 953 C CA . ALA A 1 117 ? -6.203 -4.939 -15.478 1.00 90.75 117 ALA A CA 1
ATOM 954 C C . ALA A 1 117 ? -6.849 -5.800 -16.573 1.00 90.75 117 ALA A C 1
ATOM 956 O O . ALA A 1 11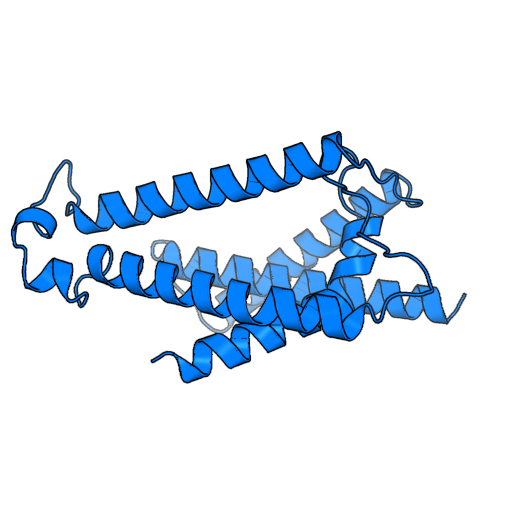7 ? -6.396 -5.793 -17.713 1.00 90.75 117 ALA A O 1
ATOM 957 N N . ARG A 1 118 ? -7.969 -6.473 -16.275 1.00 90.12 118 ARG A N 1
ATOM 958 C CA . ARG A 1 118 ? -8.732 -7.235 -17.280 1.00 90.12 118 ARG A CA 1
ATOM 959 C C . ARG A 1 118 ? -9.370 -6.344 -18.344 1.00 90.12 118 ARG A C 1
ATOM 961 O O . ARG A 1 118 ? -9.392 -6.715 -19.511 1.00 90.12 118 ARG A O 1
ATOM 968 N N . ARG A 1 119 ? -9.905 -5.182 -17.956 1.00 90.19 119 ARG A N 1
ATOM 969 C CA . ARG A 1 119 ? -10.558 -4.244 -18.889 1.00 90.19 119 ARG A CA 1
ATOM 970 C C . ARG A 1 119 ? -9.565 -3.472 -19.752 1.00 90.19 119 ARG A C 1
ATOM 972 O O . ARG A 1 119 ? -9.911 -3.069 -20.857 1.00 90.19 119 ARG A O 1
ATOM 979 N N . ARG A 1 120 ? -8.370 -3.207 -19.229 1.00 88.69 120 ARG A N 1
ATOM 980 C CA . ARG A 1 120 ? -7.321 -2.422 -19.887 1.00 88.69 120 ARG A CA 1
ATOM 981 C C . ARG A 1 120 ? -5.965 -3.078 -19.633 1.00 88.69 120 ARG A C 1
ATOM 983 O O . ARG A 1 120 ? -5.198 -2.553 -18.830 1.00 88.69 120 ARG A O 1
ATOM 990 N N . PRO A 1 121 ? -5.662 -4.218 -20.267 1.00 87.88 121 PRO A N 1
ATOM 991 C CA . PRO A 1 121 ? -4.417 -4.927 -20.006 1.00 87.88 121 PRO A CA 1
ATOM 992 C C . PRO A 1 121 ? -3.211 -4.133 -20.515 1.00 87.88 121 PRO A C 1
ATOM 994 O O . PRO A 1 121 ? -3.221 -3.618 -21.634 1.00 87.88 121 PRO A O 1
ATOM 997 N N . TYR A 1 122 ? -2.149 -4.075 -19.712 1.00 86.94 122 TYR A N 1
ATOM 998 C CA . TYR A 1 122 ? -0.842 -3.579 -20.140 1.00 86.94 122 TYR A CA 1
ATOM 999 C C . TYR A 1 122 ? 0.160 -4.720 -20.208 1.00 86.94 122 TYR A C 1
ATOM 1001 O O . TYR A 1 122 ? 0.414 -5.422 -19.227 1.00 86.94 122 TYR A O 1
ATOM 1009 N N . ARG A 1 123 ? 0.755 -4.902 -21.387 1.00 83.75 123 ARG A N 1
ATOM 1010 C CA . ARG A 1 123 ? 1.871 -5.827 -21.560 1.00 83.75 123 ARG A CA 1
ATOM 1011 C C . ARG A 1 123 ? 3.161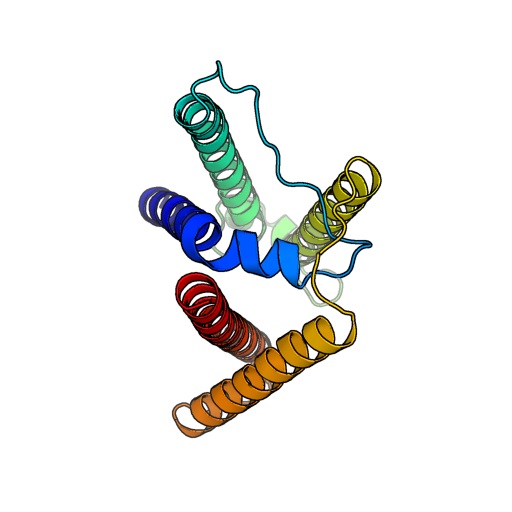 -5.075 -21.285 1.00 83.75 123 ARG A C 1
ATOM 1013 O O . ARG A 1 123 ? 3.559 -4.211 -22.062 1.00 83.75 123 ARG A O 1
ATOM 1020 N N . SER A 1 124 ? 3.797 -5.422 -20.172 1.00 85.00 124 SER A N 1
ATOM 1021 C CA . SER A 1 124 ? 5.138 -4.938 -19.870 1.00 85.00 124 SER A CA 1
ATOM 1022 C C . SER A 1 124 ? 6.126 -5.347 -20.968 1.00 85.00 124 SER A C 1
ATOM 1024 O O . SER A 1 124 ? 6.037 -6.443 -21.523 1.00 85.00 124 SER A O 1
ATOM 1026 N N . ARG A 1 125 ? 7.087 -4.458 -21.235 1.00 84.69 125 ARG A N 1
ATOM 1027 C CA . ARG A 1 125 ? 8.223 -4.704 -22.134 1.00 84.69 125 ARG A CA 1
ATOM 1028 C C . ARG A 1 125 ? 9.288 -5.610 -21.508 1.00 84.69 125 ARG A C 1
ATOM 1030 O O . ARG A 1 125 ? 10.134 -6.131 -22.224 1.00 84.69 125 ARG A O 1
ATOM 1037 N N . GLN A 1 126 ? 9.260 -5.782 -20.187 1.00 88.25 126 GLN A N 1
ATOM 1038 C CA . GLN A 1 126 ? 10.231 -6.583 -19.448 1.00 88.25 126 GLN A CA 1
ATOM 1039 C C . GLN A 1 126 ? 9.914 -8.075 -19.560 1.00 88.25 126 GLN A C 1
ATOM 1041 O O . GLN A 1 126 ? 8.763 -8.510 -19.434 1.00 88.25 126 GLN A O 1
ATOM 1046 N N . THR A 1 127 ? 10.965 -8.870 -19.732 1.00 90.12 127 THR A N 1
ATOM 1047 C CA . THR A 1 127 ? 10.890 -10.334 -19.753 1.00 90.12 127 THR A CA 1
ATOM 1048 C C . THR A 1 127 ? 10.532 -10.897 -18.378 1.00 90.12 127 THR A C 1
ATOM 1050 O O . THR A 1 127 ? 10.780 -10.280 -17.340 1.00 90.12 127 THR A O 1
ATOM 1053 N N . ILE A 1 128 ? 9.999 -12.121 -18.351 1.00 88.94 128 ILE A N 1
ATOM 1054 C CA . ILE A 1 128 ? 9.672 -12.835 -17.107 1.00 88.94 128 ILE A CA 1
ATOM 1055 C C . ILE A 1 128 ? 10.902 -12.925 -16.184 1.00 88.94 128 ILE A C 1
ATOM 1057 O O . ILE A 1 128 ? 10.796 -12.646 -14.991 1.00 88.94 128 ILE A O 1
ATOM 1061 N N . GLY A 1 129 ? 12.088 -13.212 -16.735 1.00 91.50 129 GLY A N 1
ATOM 1062 C CA . GLY A 1 129 ? 13.335 -13.275 -15.967 1.00 91.50 129 GLY A CA 1
ATOM 1063 C C . GLY A 1 129 ? 13.733 -11.940 -15.327 1.00 91.50 129 GLY A C 1
ATOM 1064 O O . GLY A 1 129 ? 14.159 -11.917 -14.174 1.00 91.50 129 GLY A O 1
ATOM 1065 N N . GLN A 1 130 ? 13.551 -10.816 -16.028 1.00 91.38 130 GLN A N 1
ATOM 1066 C CA . GLN A 1 130 ? 13.796 -9.481 -15.463 1.00 91.38 130 GLN A CA 1
ATOM 1067 C C . GLN A 1 130 ? 12.825 -9.161 -14.322 1.00 91.38 130 GLN A C 1
ATOM 1069 O O . GLN A 1 130 ? 13.253 -8.625 -13.301 1.00 91.38 130 GLN A O 1
ATOM 1074 N N . LYS A 1 131 ? 11.550 -9.550 -14.452 1.00 92.25 131 LYS A N 1
ATOM 1075 C CA . LYS A 1 131 ? 10.555 -9.402 -13.379 1.00 92.25 131 LYS A CA 1
ATOM 1076 C C . LYS A 1 131 ? 10.935 -10.205 -12.139 1.00 92.25 131 LYS A C 1
ATOM 1078 O O . LYS A 1 131 ? 10.942 -9.650 -11.045 1.00 92.25 131 LYS A O 1
ATOM 1083 N N . TYR A 1 132 ? 11.315 -11.473 -12.300 1.00 93.00 132 TYR A N 1
ATOM 1084 C CA . TYR A 1 132 ? 11.768 -12.288 -11.169 1.00 93.00 132 TYR A CA 1
ATOM 1085 C C . TYR A 1 132 ? 13.008 -11.701 -10.500 1.00 93.00 132 TYR A C 1
ATOM 1087 O O . TYR A 1 132 ? 13.022 -11.564 -9.283 1.00 93.00 132 TYR A O 1
ATOM 1095 N N . ARG A 1 133 ? 14.020 -11.289 -11.274 1.00 93.56 133 ARG A N 1
ATOM 1096 C CA . ARG A 1 133 ? 15.227 -10.649 -10.721 1.00 93.56 133 ARG A CA 1
ATOM 1097 C C . ARG A 1 133 ? 14.893 -9.389 -9.926 1.00 93.56 133 ARG A C 1
ATOM 1099 O O . ARG A 1 133 ? 15.454 -9.195 -8.853 1.00 93.56 133 ARG A O 1
ATOM 1106 N N . PHE A 1 134 ? 13.980 -8.561 -10.433 1.00 94.12 134 PHE A N 1
ATOM 1107 C CA . PHE A 1 134 ? 13.525 -7.355 -9.745 1.00 94.12 134 PHE A CA 1
ATOM 1108 C C . PHE A 1 134 ? 12.886 -7.688 -8.388 1.00 94.12 134 PHE A C 1
ATOM 1110 O O . PHE A 1 134 ? 13.300 -7.142 -7.365 1.00 94.12 134 PHE A O 1
ATOM 1117 N N . TRP A 1 135 ? 11.922 -8.615 -8.361 1.00 95.00 135 TRP A N 1
ATOM 1118 C CA . TRP A 1 135 ? 11.211 -8.970 -7.130 1.00 95.00 135 TRP A CA 1
ATOM 1119 C C . TRP A 1 135 ? 12.089 -9.732 -6.135 1.00 95.00 135 TRP A C 1
ATOM 1121 O O . TRP A 1 135 ? 12.049 -9.414 -4.952 1.00 95.00 135 TRP A O 1
ATOM 1131 N N . ILE A 1 136 ? 12.947 -10.647 -6.598 1.00 96.06 136 ILE A N 1
ATOM 1132 C CA . ILE A 1 136 ? 13.927 -11.342 -5.747 1.00 96.06 136 ILE A CA 1
ATOM 1133 C C . ILE A 1 136 ? 14.870 -10.332 -5.092 1.00 96.06 136 ILE A C 1
ATOM 1135 O O . ILE A 1 136 ? 15.099 -10.407 -3.887 1.00 96.06 136 ILE A O 1
ATOM 1139 N N . LEU A 1 137 ? 15.383 -9.359 -5.853 1.00 95.81 137 LEU A N 1
ATOM 1140 C CA . LEU A 1 137 ? 16.253 -8.323 -5.299 1.00 95.81 137 LEU A CA 1
ATOM 1141 C C . LEU A 1 137 ? 15.521 -7.480 -4.246 1.00 95.81 137 LEU A C 1
ATOM 1143 O O . LEU A 1 137 ? 16.082 -7.228 -3.182 1.00 95.81 137 LEU A O 1
ATOM 1147 N N . CYS A 1 138 ? 14.269 -7.088 -4.513 1.00 95.81 138 CYS A N 1
ATOM 1148 C CA . CYS A 1 138 ? 13.442 -6.384 -3.531 1.00 95.81 138 CYS A CA 1
ATOM 1149 C C . CYS A 1 138 ? 13.270 -7.216 -2.254 1.00 95.81 138 CYS A C 1
ATOM 1151 O O . CYS A 1 138 ? 13.476 -6.693 -1.162 1.00 95.81 138 CYS A O 1
ATOM 1153 N N . THR A 1 139 ? 12.943 -8.506 -2.373 1.00 96.38 139 THR A N 1
ATOM 1154 C CA . THR A 1 139 ? 12.766 -9.406 -1.226 1.00 96.38 139 THR A CA 1
ATOM 1155 C C . THR A 1 139 ? 14.053 -9.558 -0.418 1.00 96.38 139 THR A C 1
ATOM 1157 O O . THR A 1 139 ? 14.012 -9.416 0.800 1.00 96.38 139 THR A O 1
ATOM 1160 N N . ILE A 1 140 ? 15.200 -9.780 -1.070 1.00 97.50 140 ILE A N 1
ATOM 1161 C CA . ILE A 1 140 ? 16.496 -9.922 -0.388 1.00 97.50 140 ILE A CA 1
ATOM 1162 C C . ILE A 1 140 ? 16.839 -8.648 0.389 1.00 97.50 140 ILE A C 1
ATOM 1164 O O . ILE A 1 140 ? 17.152 -8.728 1.574 1.00 97.50 140 ILE A O 1
ATOM 1168 N N . LEU A 1 141 ? 16.736 -7.476 -0.247 1.00 97.25 141 LEU A N 1
ATOM 1169 C CA . LEU A 1 141 ? 17.004 -6.197 0.417 1.00 97.25 141 LEU A CA 1
ATOM 1170 C C . LEU A 1 141 ? 16.041 -5.944 1.585 1.00 97.25 141 LEU A C 1
ATOM 1172 O O . LEU A 1 141 ? 16.470 -5.456 2.628 1.00 97.25 141 LEU A O 1
ATOM 1176 N N . SER A 1 142 ? 14.775 -6.345 1.446 1.00 96.69 142 SER A N 1
ATOM 1177 C CA . SER A 1 142 ? 13.771 -6.187 2.505 1.00 96.69 142 SER A CA 1
ATOM 1178 C C . SER A 1 142 ? 14.103 -7.047 3.719 1.00 96.69 142 SER A C 1
ATOM 1180 O O . SER A 1 142 ? 14.081 -6.551 4.841 1.00 96.69 142 SER A O 1
ATOM 1182 N N . LEU A 1 143 ? 14.454 -8.319 3.504 1.00 97.00 143 LEU A N 1
ATOM 1183 C CA . LEU A 1 143 ? 14.837 -9.241 4.578 1.00 97.00 143 LEU A CA 1
ATOM 1184 C C . LEU A 1 143 ? 16.151 -8.820 5.240 1.00 97.00 143 LEU A C 1
ATOM 1186 O O . LEU A 1 143 ? 16.286 -8.911 6.460 1.00 97.00 143 LEU A O 1
ATOM 1190 N N . PHE A 1 144 ? 17.101 -8.321 4.451 1.00 97.00 144 PHE A N 1
ATOM 1191 C CA . PHE A 1 144 ? 18.355 -7.782 4.963 1.00 97.00 144 PHE A CA 1
ATOM 1192 C C . PHE A 1 144 ? 18.123 -6.539 5.832 1.00 97.00 144 PHE A C 1
ATOM 1194 O O . PHE A 1 144 ? 18.575 -6.500 6.974 1.00 97.00 144 PHE A O 1
ATOM 1201 N N . GLY A 1 145 ? 17.348 -5.566 5.341 1.00 96.12 145 GLY A N 1
ATOM 1202 C CA . GLY A 1 145 ? 16.973 -4.374 6.103 1.00 96.12 145 GLY A CA 1
ATOM 1203 C C . GLY A 1 145 ? 16.200 -4.710 7.378 1.00 96.12 145 GLY A C 1
ATOM 1204 O O . GLY A 1 145 ? 16.501 -4.169 8.440 1.00 96.12 145 GLY A O 1
ATOM 1205 N N . PHE A 1 146 ? 15.269 -5.663 7.300 1.00 96.31 146 PHE A N 1
ATOM 1206 C CA . PHE A 1 146 ? 14.521 -6.152 8.457 1.00 96.31 146 PHE A CA 1
ATOM 1207 C C . PHE A 1 146 ? 15.449 -6.781 9.503 1.00 96.31 146 PHE A C 1
ATOM 1209 O O . PHE A 1 146 ? 15.334 -6.482 10.689 1.00 96.31 146 PHE A O 1
ATOM 1216 N N . SER A 1 147 ? 16.412 -7.597 9.064 1.00 95.44 147 SER A N 1
ATOM 1217 C CA . SER A 1 147 ? 17.390 -8.242 9.949 1.00 95.44 147 SER A CA 1
ATOM 1218 C C . SER A 1 147 ? 18.281 -7.213 10.647 1.00 95.44 147 SER A C 1
ATOM 1220 O O . SER A 1 147 ? 18.462 -7.283 11.860 1.00 95.44 147 SER A O 1
ATOM 1222 N N . ILE A 1 148 ? 18.776 -6.211 9.910 1.00 95.88 148 ILE A N 1
ATOM 1223 C CA . ILE A 1 148 ? 19.544 -5.094 10.482 1.00 95.88 148 ILE A CA 1
ATOM 1224 C C . ILE A 1 148 ? 18.712 -4.354 11.530 1.00 95.88 148 ILE A C 1
ATOM 1226 O O . ILE A 1 148 ? 19.186 -4.115 12.640 1.00 95.88 148 ILE A O 1
ATOM 1230 N N . TRP A 1 149 ? 17.464 -4.010 11.210 1.00 94.88 149 TRP A N 1
ATOM 1231 C CA . TRP A 1 149 ? 16.611 -3.271 12.139 1.00 94.88 149 TRP A CA 1
ATOM 1232 C C . TRP A 1 149 ? 16.301 -4.088 13.398 1.00 94.88 149 TRP A C 1
ATOM 1234 O O . TRP A 1 149 ? 16.309 -3.552 14.506 1.00 94.88 149 TRP A O 1
ATOM 1244 N N . GLN A 1 150 ? 16.097 -5.397 13.251 1.00 94.12 150 GLN A N 1
ATOM 1245 C CA . GLN A 1 150 ? 15.892 -6.304 14.375 1.00 94.12 150 GLN A CA 1
ATOM 1246 C C . GLN A 1 150 ? 17.133 -6.413 15.279 1.00 94.12 150 GLN A C 1
ATOM 1248 O O . GLN A 1 150 ? 16.972 -6.613 16.480 1.00 94.12 150 GLN A O 1
ATOM 1253 N N . ILE A 1 151 ? 18.346 -6.239 14.743 1.00 94.75 151 ILE A N 1
ATOM 1254 C CA . ILE A 1 151 ? 19.590 -6.193 15.531 1.00 94.75 151 ILE A CA 1
ATOM 1255 C C . ILE A 1 151 ? 19.733 -4.848 16.258 1.00 94.75 151 ILE A C 1
ATOM 1257 O O . ILE A 1 151 ? 20.054 -4.826 17.442 1.00 94.75 151 ILE A O 1
ATOM 1261 N N . ILE A 1 152 ? 19.480 -3.731 15.567 1.00 95.62 152 ILE A N 1
ATOM 1262 C CA . ILE A 1 152 ? 19.642 -2.376 16.129 1.00 95.62 152 ILE A CA 1
ATOM 1263 C C . ILE A 1 152 ? 18.600 -2.090 17.217 1.00 95.62 152 ILE A C 1
ATOM 1265 O O . ILE A 1 152 ? 18.912 -1.495 18.244 1.00 95.62 152 ILE A O 1
ATOM 1269 N N . ALA A 1 153 ? 17.350 -2.491 16.985 1.00 93.81 153 ALA A N 1
ATOM 1270 C CA . ALA A 1 153 ? 16.230 -2.242 17.882 1.00 93.81 153 ALA A CA 1
ATOM 1271 C C . ALA A 1 153 ? 15.416 -3.534 18.052 1.00 93.81 153 ALA A C 1
ATOM 1273 O O . ALA A 1 153 ? 14.369 -3.685 17.410 1.00 93.81 153 ALA A O 1
ATOM 1274 N N . PRO A 1 154 ? 15.875 -4.484 18.881 1.00 92.62 154 PRO A N 1
ATOM 1275 C CA . PRO A 1 154 ? 15.228 -5.780 19.021 1.00 92.62 154 PRO A CA 1
ATOM 1276 C C . PRO A 1 154 ? 13.808 -5.633 19.562 1.00 92.62 154 PRO A C 1
ATOM 1278 O O . PRO A 1 154 ? 13.567 -5.006 20.590 1.00 92.62 154 PRO A O 1
ATOM 1281 N N . VAL A 1 155 ? 12.854 -6.231 18.851 1.00 92.56 155 VAL A N 1
ATOM 1282 C CA . VAL A 1 155 ? 11.453 -6.325 19.277 1.00 92.56 155 VAL A CA 1
ATOM 1283 C C . VAL A 1 155 ? 11.088 -7.802 19.374 1.00 92.56 155 VAL A C 1
ATOM 1285 O O . VAL A 1 155 ? 11.380 -8.546 18.434 1.00 92.56 155 VAL A O 1
ATOM 1288 N N . PRO A 1 156 ? 10.454 -8.270 20.462 1.00 91.81 156 PRO A N 1
ATOM 1289 C CA . PRO A 1 156 ? 10.048 -9.667 20.559 1.00 91.81 156 PRO A CA 1
ATOM 1290 C C . PRO A 1 156 ? 9.137 -10.066 19.392 1.00 91.81 156 PRO A C 1
ATOM 1292 O O . PRO A 1 156 ? 8.264 -9.299 18.977 1.00 91.81 156 PRO A O 1
ATOM 1295 N N . LEU A 1 157 ? 9.308 -11.283 18.870 1.00 86.69 157 LEU A N 1
ATOM 1296 C CA . LEU A 1 157 ? 8.526 -11.779 17.727 1.00 86.69 157 LEU A CA 1
ATOM 1297 C C . LEU A 1 157 ? 7.020 -11.882 18.030 1.00 86.69 157 LEU A C 1
ATOM 1299 O O . LEU A 1 157 ? 6.208 -11.844 17.111 1.00 86.69 157 LEU A O 1
ATOM 1303 N N . GLY A 1 158 ? 6.641 -11.933 19.313 1.00 87.06 158 GLY A N 1
ATOM 1304 C CA . GLY A 1 158 ? 5.244 -11.899 19.753 1.00 87.06 158 GLY A CA 1
ATOM 1305 C C . GLY A 1 158 ? 4.513 -10.580 19.460 1.00 87.06 158 GLY A C 1
ATOM 1306 O O . GLY A 1 158 ? 3.285 -10.568 19.406 1.00 87.06 158 GLY A O 1
ATOM 1307 N N . HIS A 1 159 ? 5.225 -9.473 19.205 1.00 90.56 159 HIS A N 1
ATOM 1308 C CA . HIS A 1 159 ? 4.613 -8.196 18.810 1.00 90.56 159 HIS A CA 1
ATOM 1309 C C . HIS A 1 159 ? 4.326 -8.158 17.304 1.00 90.56 159 HIS A C 1
ATOM 1311 O O . HIS A 1 159 ? 4.930 -7.385 16.557 1.00 90.56 159 HIS A O 1
ATOM 1317 N N . ALA A 1 160 ? 3.379 -8.987 16.860 1.00 88.19 160 ALA A N 1
ATOM 1318 C CA . ALA A 1 160 ? 3.067 -9.187 15.445 1.00 88.19 160 ALA A CA 1
ATOM 1319 C C . ALA A 1 160 ? 2.808 -7.875 14.681 1.00 88.19 160 ALA A C 1
ATOM 1321 O O . ALA A 1 160 ? 3.328 -7.696 13.585 1.00 88.19 160 ALA A O 1
ATOM 1322 N N . ALA A 1 161 ? 2.070 -6.927 15.270 1.00 87.00 161 ALA A N 1
ATOM 1323 C CA . ALA A 1 161 ? 1.783 -5.640 14.631 1.00 87.00 161 ALA A CA 1
ATOM 1324 C C . ALA A 1 161 ? 3.064 -4.848 14.314 1.00 87.00 161 ALA A C 1
ATOM 1326 O O . ALA A 1 161 ? 3.255 -4.409 13.183 1.00 87.00 161 ALA A O 1
ATOM 1327 N N . THR A 1 162 ? 3.972 -4.721 15.284 1.00 91.50 162 THR A N 1
ATOM 1328 C CA . THR A 1 162 ? 5.248 -4.015 15.102 1.00 91.50 162 THR A CA 1
ATOM 1329 C C . THR A 1 162 ? 6.135 -4.717 14.078 1.00 91.50 162 THR A C 1
ATOM 1331 O O . THR A 1 162 ? 6.765 -4.055 13.257 1.00 91.50 162 THR A O 1
ATOM 1334 N N . GLN A 1 163 ? 6.160 -6.053 14.090 1.00 93.25 163 GLN A N 1
ATOM 1335 C CA . GLN A 1 163 ? 6.938 -6.832 13.124 1.00 93.25 163 GLN A CA 1
ATOM 1336 C C . GLN A 1 163 ? 6.413 -6.667 11.694 1.00 93.25 163 GLN A C 1
ATOM 1338 O O . GLN A 1 163 ? 7.196 -6.480 10.764 1.00 93.25 163 GLN A O 1
ATOM 1343 N N . ILE A 1 164 ? 5.089 -6.664 11.520 1.00 92.19 164 ILE A N 1
ATOM 1344 C CA . ILE A 1 164 ? 4.447 -6.434 10.221 1.00 92.19 164 ILE A CA 1
ATOM 1345 C C . ILE A 1 164 ? 4.757 -5.026 9.705 1.00 92.19 164 ILE A C 1
ATOM 1347 O O . ILE A 1 164 ? 5.130 -4.887 8.543 1.00 92.19 164 ILE A O 1
ATOM 1351 N N . ILE A 1 165 ? 4.653 -3.996 10.552 1.00 92.81 165 ILE A N 1
ATOM 1352 C CA . ILE A 1 165 ? 4.960 -2.610 10.161 1.00 92.81 165 ILE A CA 1
ATOM 1353 C C . ILE A 1 165 ? 6.414 -2.499 9.692 1.00 92.81 165 ILE A C 1
ATOM 1355 O O . ILE A 1 165 ? 6.660 -2.028 8.586 1.00 92.81 165 ILE A O 1
ATOM 1359 N N . ARG A 1 166 ? 7.368 -3.040 10.462 1.00 94.38 166 ARG A N 1
ATOM 1360 C CA . ARG A 1 166 ? 8.788 -3.060 10.071 1.00 94.38 166 ARG A CA 1
ATOM 1361 C C . ARG A 1 166 ? 9.017 -3.748 8.734 1.00 94.38 166 ARG A C 1
ATOM 1363 O O . ARG A 1 166 ? 9.785 -3.258 7.912 1.00 94.38 166 ARG A O 1
ATOM 1370 N N . LEU A 1 167 ? 8.356 -4.880 8.508 1.00 95.31 167 LEU A N 1
ATOM 1371 C CA . LEU A 1 167 ? 8.470 -5.605 7.249 1.00 95.31 167 LEU A CA 1
ATOM 1372 C C . LEU A 1 167 ? 7.942 -4.773 6.070 1.00 95.31 167 LEU A C 1
ATOM 1374 O O . LEU A 1 167 ? 8.591 -4.728 5.025 1.00 95.31 167 LEU A O 1
ATOM 1378 N N . ILE A 1 168 ? 6.799 -4.100 6.241 1.00 94.94 168 ILE A N 1
ATOM 1379 C CA . ILE A 1 168 ? 6.220 -3.203 5.230 1.00 94.94 168 ILE A CA 1
ATOM 1380 C C . ILE A 1 168 ? 7.167 -2.033 4.944 1.00 94.94 168 ILE A C 1
ATOM 1382 O O . ILE A 1 168 ? 7.426 -1.742 3.776 1.00 94.94 168 ILE A O 1
ATOM 1386 N N . ASP A 1 169 ? 7.730 -1.410 5.979 1.00 94.75 169 ASP A N 1
ATOM 1387 C CA . ASP A 1 169 ? 8.664 -0.291 5.840 1.00 94.75 169 ASP A CA 1
ATOM 1388 C C . ASP A 1 169 ? 9.932 -0.715 5.086 1.00 94.75 169 ASP A C 1
ATOM 1390 O O . ASP A 1 169 ? 10.326 -0.080 4.103 1.00 94.75 169 ASP A O 1
ATOM 1394 N N . CYS A 1 170 ? 10.541 -1.842 5.472 1.00 96.69 170 CYS A N 1
ATOM 1395 C CA . CYS A 1 170 ? 11.702 -2.394 4.774 1.00 96.69 170 CYS A CA 1
ATOM 1396 C C . CYS A 1 170 ? 11.385 -2.739 3.313 1.00 96.69 170 CYS A C 1
ATOM 1398 O O . CYS A 1 170 ? 12.221 -2.500 2.435 1.00 96.69 170 CYS A O 1
ATOM 1400 N N . ALA A 1 171 ? 10.187 -3.264 3.040 1.00 96.31 171 ALA A N 1
ATOM 1401 C CA . ALA A 1 171 ? 9.733 -3.558 1.687 1.00 96.31 171 ALA A CA 1
ATOM 1402 C C . ALA A 1 171 ? 9.556 -2.290 0.846 1.00 96.31 171 ALA A C 1
ATOM 1404 O O . ALA A 1 171 ? 10.045 -2.235 -0.284 1.00 96.31 171 ALA A O 1
ATOM 1405 N N . ALA A 1 172 ? 8.927 -1.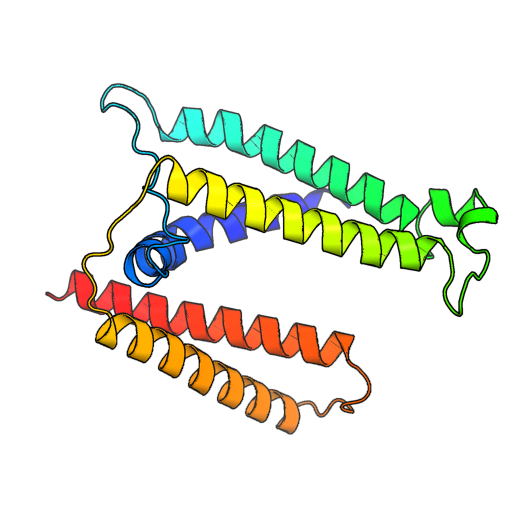251 1.397 1.00 95.06 172 ALA A N 1
ATOM 1406 C CA . ALA A 1 172 ? 8.727 0.026 0.720 1.00 95.06 172 ALA A CA 1
ATOM 1407 C C . ALA A 1 172 ? 10.059 0.731 0.412 1.00 95.06 172 ALA A C 1
ATOM 1409 O O . ALA A 1 172 ? 10.251 1.235 -0.701 1.00 95.06 172 ALA A O 1
ATOM 1410 N N . ILE A 1 173 ? 11.004 0.720 1.360 1.00 95.50 173 ILE A N 1
ATOM 1411 C CA . ILE A 1 173 ? 12.350 1.283 1.178 1.00 95.50 173 ILE A CA 1
ATOM 1412 C C . ILE A 1 173 ? 13.117 0.500 0.109 1.00 95.50 173 ILE A C 1
ATOM 1414 O O . ILE A 1 173 ? 13.627 1.091 -0.843 1.00 95.50 173 ILE A O 1
ATOM 1418 N N . SER A 1 174 ? 13.151 -0.829 0.212 1.00 96.06 174 SER A N 1
ATOM 1419 C CA . SER A 1 174 ? 13.856 -1.689 -0.748 1.00 96.06 174 SER A CA 1
ATOM 1420 C C . SER A 1 174 ? 13.301 -1.534 -2.158 1.00 96.06 174 SER A C 1
ATOM 1422 O O . SER A 1 174 ? 14.059 -1.345 -3.108 1.00 96.06 174 SER A O 1
ATOM 1424 N N . PHE A 1 175 ? 11.974 -1.543 -2.295 1.00 95.44 175 PHE A N 1
ATOM 1425 C CA . PHE A 1 175 ? 11.303 -1.302 -3.566 1.00 95.44 175 PHE A CA 1
ATOM 1426 C C . PHE A 1 175 ? 11.682 0.066 -4.148 1.00 95.44 175 PHE A C 1
ATOM 1428 O O . PHE A 1 175 ? 12.025 0.161 -5.326 1.00 95.44 175 PHE A O 1
ATOM 1435 N N . SER A 1 176 ? 11.705 1.111 -3.317 1.00 95.00 176 SER A N 1
ATOM 1436 C CA . SER A 1 176 ? 12.096 2.466 -3.723 1.00 95.00 176 SER A CA 1
ATOM 1437 C C . SER A 1 176 ? 13.546 2.537 -4.217 1.00 95.00 176 SER A C 1
ATOM 1439 O O . SER A 1 176 ? 13.804 3.120 -5.270 1.00 95.00 176 SER A O 1
ATOM 1441 N N . ILE A 1 177 ? 14.483 1.874 -3.531 1.00 94.69 177 ILE A N 1
ATOM 1442 C CA . ILE A 1 177 ? 15.895 1.787 -3.943 1.00 94.69 177 ILE A CA 1
ATOM 1443 C C . ILE A 1 177 ? 16.029 1.094 -5.306 1.00 94.69 177 ILE A C 1
ATOM 1445 O O . ILE A 1 177 ? 16.740 1.576 -6.193 1.00 94.69 177 ILE A O 1
ATOM 1449 N N . VAL A 1 178 ? 15.333 -0.028 -5.507 1.00 94.81 178 VAL A N 1
ATOM 1450 C CA . VAL A 1 178 ? 15.388 -0.757 -6.784 1.00 94.81 178 VAL A CA 1
ATOM 1451 C C . VAL A 1 178 ? 14.729 0.055 -7.910 1.00 94.81 178 VAL A C 1
ATOM 1453 O O . VAL A 1 178 ? 15.243 0.056 -9.032 1.00 94.81 178 VAL A O 1
ATOM 1456 N N . CYS A 1 179 ? 13.659 0.806 -7.623 1.00 93.62 179 CYS A N 1
ATOM 1457 C CA . CYS A 1 179 ? 13.038 1.730 -8.579 1.00 93.62 179 CYS A CA 1
ATOM 1458 C C . CYS A 1 179 ? 13.998 2.844 -9.013 1.00 93.62 179 CYS A C 1
ATOM 1460 O O . CYS A 1 179 ? 14.134 3.081 -10.212 1.00 93.62 179 CYS A O 1
ATOM 1462 N N . LEU A 1 180 ? 14.711 3.477 -8.073 1.00 92.75 180 LEU A N 1
ATOM 1463 C CA . LEU A 1 180 ? 15.710 4.509 -8.387 1.00 92.75 180 LEU A CA 1
ATOM 1464 C C . LEU A 1 180 ? 16.786 3.963 -9.331 1.00 92.75 180 LEU A C 1
ATOM 1466 O O . LEU A 1 180 ? 17.111 4.582 -10.343 1.00 92.75 180 LEU A O 1
ATOM 1470 N N . ARG A 1 181 ? 17.286 2.754 -9.049 1.00 90.44 181 ARG A N 1
ATOM 1471 C CA . ARG A 1 181 ? 18.266 2.076 -9.906 1.00 90.44 181 ARG A CA 1
ATOM 1472 C C . ARG A 1 181 ? 17.723 1.796 -11.311 1.00 90.44 181 ARG A C 1
ATOM 1474 O O . ARG A 1 181 ? 18.482 1.867 -12.276 1.00 90.44 181 ARG A O 1
ATOM 1481 N N . HIS A 1 182 ? 16.444 1.439 -11.435 1.00 89.56 182 HIS A N 1
ATOM 1482 C CA . HIS A 1 182 ? 15.793 1.209 -12.732 1.00 89.56 182 HIS A CA 1
ATOM 1483 C C . HIS A 1 182 ? 15.667 2.500 -13.542 1.00 89.56 182 HIS A C 1
ATOM 1485 O O . HIS A 1 182 ? 16.014 2.508 -14.721 1.00 89.56 182 HIS A O 1
ATOM 1491 N N . ILE A 1 183 ? 15.234 3.591 -12.904 1.00 88.19 183 ILE A N 1
ATOM 1492 C CA . ILE A 1 183 ? 15.103 4.906 -13.546 1.00 88.19 183 ILE A CA 1
ATOM 1493 C C . ILE A 1 183 ? 16.468 5.391 -14.045 1.00 88.19 183 ILE A C 1
ATOM 1495 O O . ILE A 1 183 ? 16.606 5.668 -15.232 1.00 88.19 183 ILE A O 1
ATOM 1499 N N . ALA A 1 184 ? 17.501 5.358 -13.196 1.00 87.94 184 ALA A N 1
ATOM 1500 C CA . ALA A 1 184 ? 18.853 5.775 -13.577 1.00 87.94 184 ALA A CA 1
ATOM 1501 C C . ALA A 1 184 ? 19.421 4.966 -14.761 1.00 87.94 184 ALA A C 1
ATOM 1503 O O . ALA A 1 184 ? 20.112 5.497 -15.624 1.00 87.94 184 ALA A O 1
ATOM 1504 N N . ARG A 1 185 ? 19.113 3.664 -14.844 1.00 85.69 185 ARG A N 1
ATOM 1505 C CA . ARG A 1 185 ? 19.518 2.826 -15.987 1.00 85.69 185 ARG A CA 1
ATOM 1506 C C . ARG A 1 185 ? 18.810 3.191 -17.286 1.00 85.69 185 ARG A C 1
ATOM 1508 O O . ARG A 1 185 ? 19.386 2.986 -18.345 1.00 85.69 185 ARG A O 1
ATOM 1515 N N . LYS A 1 186 ? 17.570 3.668 -17.198 1.00 82.00 186 LYS A N 1
ATOM 1516 C CA . LYS A 1 186 ? 16.757 4.070 -18.348 1.00 82.00 186 LYS A CA 1
ATOM 1517 C C . LYS A 1 186 ? 17.151 5.449 -18.883 1.00 82.00 186 LYS A C 1
ATOM 1519 O O . LYS A 1 186 ? 16.933 5.708 -20.053 1.00 82.00 186 LYS A O 1
ATOM 1524 N N . GLU A 1 187 ? 17.691 6.322 -18.037 1.00 81.06 187 GLU A N 1
ATOM 1525 C CA . GLU A 1 187 ? 18.202 7.638 -18.447 1.00 81.06 187 GLU A CA 1
ATOM 1526 C C . GLU A 1 187 ? 19.585 7.550 -19.113 1.00 81.06 187 GLU A C 1
ATOM 1528 O O . GLU A 1 187 ? 19.900 8.360 -19.977 1.00 81.06 187 GLU A O 1
ATOM 1533 N N . ASN A 1 188 ? 20.387 6.546 -18.742 1.00 75.19 188 ASN A N 1
ATOM 1534 C CA . ASN A 1 188 ? 21.758 6.358 -19.230 1.00 75.19 188 ASN A CA 1
ATOM 1535 C C . ASN A 1 188 ? 21.889 5.460 -20.479 1.00 75.19 188 ASN A C 1
ATOM 1537 O O . ASN A 1 188 ? 23.016 5.183 -20.892 1.00 75.19 188 ASN A O 1
ATOM 1541 N N . GLY A 1 189 ? 20.789 4.944 -21.034 1.00 57.25 189 GLY A N 1
ATOM 1542 C CA . GLY A 1 189 ? 20.786 4.028 -22.183 1.00 57.25 189 GLY A CA 1
ATOM 1543 C C . GLY A 1 189 ? 19.807 4.464 -23.253 1.00 57.25 189 GLY A C 1
ATOM 1544 O O . GLY A 1 189 ? 20.177 4.359 -24.441 1.00 57.25 189 GLY A O 1
#

Radius of gyration: 20.28 Å; chains: 1; bounding box: 44×35×51 Å

Foldseek 3Di:
DVPVQLVVLVVVVVCCVPFPVVVCLQQPDQLLHFDDDDDDPPDPPVVVCVVVVVVVSVVVSVVVLVLCLQQDCPRVCVVVPVQQQDDDPNRRNSPVSVVVVVVVVVVVVSVVSSVRCVVGTRDHPDDPVRSVVLVVQLVVQLVVQLVVCCVVPPDDVVPVVVSVVSSVVSSVVSNRVSRVVVVVVVVVD

Organism: NCBI:txid888742

Secondary structure (DSSP, 8-state):
-HHHHHHHHHHHHHHIIIIIHHHHHHHS-TTT-BPPP---TTS-HHHHHHHHHHHHHHHHHHHHHHHHHHHSTT-HHHHH-GGGGSEETTEEHHHHHHHHHHHHHHHHHHHHHHHHHHHSB---SS-HHHHHHHHHHHHHHHHHHHHHHHHHS---TT-HHHHHHHHHHHHHHHHHHHHHHHHHHHH--

pLDDT: mean 88.2, std 8.41, range [52.44, 97.5]